Protein AF-A0A1M6EKF1-F1 (afdb_monomer_lite)

pLDDT: mean 70.49, std 17.94, range [20.7, 93.31]

Secondary structure (DSSP, 8-state):
-------------------TTS---EEEEEEEEE-SS-EEEEEEEEETT--HHHHHHHHHHHHHHHHHHTT----EEEE-GGG-SHHHHHHHH--SSSPPPEEEEPPPTT-HHHHHHHHHHHH-GGGPEEEEESS--TTPPEEEEEEEEEEETTEEEEEEEEEEHHHHHHHHHHHHHHHHHHHHHHHHHHHHHHTSPBSSHHHHHHHHHHHHHH---SS--------EEEEEPPPSSSSPPPTTPPPPEEEEE-

Structure (mmCIF, N/CA/C/O backbone):
data_AF-A0A1M6EKF1-F1
#
_entry.id   AF-A0A1M6EKF1-F1
#
loop_
_atom_site.group_PDB
_atom_site.id
_atom_site.type_symbol
_atom_site.label_atom_id
_atom_site.label_alt_id
_atom_site.label_comp_id
_atom_site.label_asym_id
_atom_site.label_entity_id
_atom_site.label_seq_id
_atom_site.pdbx_PDB_ins_code
_atom_site.Cartn_x
_atom_site.Cartn_y
_atom_site.Cartn_z
_atom_site.occupancy
_atom_site.B_iso_or_equiv
_atom_site.auth_seq_id
_atom_site.auth_comp_id
_atom_site.auth_asym_id
_atom_site.auth_atom_id
_atom_site.pdbx_PDB_model_num
ATOM 1 N N . MET A 1 1 ? -34.159 -20.670 30.585 1.00 29.58 1 MET A N 1
ATOM 2 C CA . MET A 1 1 ? -33.756 -19.479 31.358 1.00 29.58 1 MET A CA 1
ATOM 3 C C . MET A 1 1 ? -33.222 -18.471 30.347 1.00 29.58 1 MET A C 1
ATOM 5 O O . MET A 1 1 ? -32.051 -18.513 30.009 1.00 29.58 1 MET A O 1
ATOM 9 N N . PHE A 1 2 ? -34.117 -17.692 29.733 1.00 20.70 2 PHE A N 1
ATOM 10 C CA . PHE A 1 2 ? -33.756 -16.671 28.746 1.00 20.70 2 PHE A CA 1
ATOM 11 C C . PHE A 1 2 ? -33.489 -15.380 29.519 1.00 20.70 2 PHE A C 1
ATOM 13 O O . PHE A 1 2 ? -34.434 -14.802 30.053 1.00 20.70 2 PHE A O 1
ATOM 20 N N . SER A 1 3 ? -32.229 -14.960 29.654 1.00 21.14 3 SER A N 1
ATOM 21 C CA . SER A 1 3 ? -31.958 -13.605 30.129 1.00 21.14 3 SER A CA 1
ATOM 22 C C . SER A 1 3 ? -32.164 -12.658 28.949 1.00 21.14 3 SER A C 1
ATOM 24 O O . SER A 1 3 ? -31.424 -12.663 27.969 1.00 21.14 3 SER A O 1
ATOM 26 N N . ALA A 1 4 ? -33.242 -11.882 29.007 1.00 22.23 4 ALA A N 1
ATOM 27 C CA . ALA A 1 4 ? -33.402 -10.730 28.141 1.00 22.23 4 ALA A CA 1
ATOM 28 C C . ALA A 1 4 ? -32.414 -9.665 28.633 1.00 22.23 4 ALA A C 1
ATOM 30 O O . ALA A 1 4 ? -32.647 -9.019 29.654 1.00 22.23 4 ALA A O 1
ATOM 31 N N . ILE A 1 5 ? -31.278 -9.525 27.948 1.00 23.56 5 ILE A N 1
ATOM 32 C CA . ILE A 1 5 ? -30.414 -8.356 28.110 1.00 23.56 5 ILE A CA 1
ATOM 33 C C . ILE A 1 5 ? -31.107 -7.226 27.355 1.00 23.56 5 ILE A C 1
ATOM 35 O O . ILE A 1 5 ? -30.946 -7.062 26.149 1.00 23.56 5 ILE A O 1
ATOM 39 N N . THR A 1 6 ? -31.945 -6.476 28.063 1.00 24.73 6 THR A N 1
ATOM 40 C CA . THR A 1 6 ? -32.485 -5.213 27.566 1.00 24.73 6 THR A CA 1
ATOM 41 C C . THR A 1 6 ? -31.328 -4.220 27.502 1.00 24.73 6 THR A C 1
ATOM 43 O O . THR A 1 6 ? -30.960 -3.629 28.515 1.00 24.73 6 THR A O 1
ATOM 46 N N . ILE A 1 7 ? -30.717 -4.054 26.327 1.00 33.03 7 ILE A N 1
ATOM 47 C CA . ILE A 1 7 ? -29.791 -2.945 26.079 1.00 33.03 7 ILE A CA 1
ATOM 48 C C . ILE A 1 7 ? -30.659 -1.678 26.085 1.00 33.03 7 ILE A C 1
ATOM 50 O O . ILE A 1 7 ? -31.578 -1.586 25.268 1.00 33.03 7 ILE A O 1
ATOM 54 N N . PRO A 1 8 ? -30.462 -0.721 27.011 1.00 33.50 8 PRO A N 1
ATOM 55 C CA . PRO A 1 8 ? -31.286 0.477 27.056 1.00 33.50 8 PRO A CA 1
ATOM 56 C C . PRO A 1 8 ? -31.034 1.296 25.788 1.00 33.50 8 PRO A C 1
ATOM 58 O O . PRO A 1 8 ? -30.019 1.976 25.650 1.00 33.50 8 PRO A O 1
ATOM 61 N N . CYS A 1 9 ? -31.964 1.202 24.842 1.00 36.19 9 CYS A N 1
ATOM 62 C CA . CYS A 1 9 ? -31.979 2.031 23.654 1.00 36.19 9 CYS A CA 1
ATOM 63 C C . CYS A 1 9 ? -32.379 3.460 24.057 1.00 36.19 9 CYS A C 1
ATOM 65 O O . CYS A 1 9 ? -33.388 3.660 24.728 1.00 36.19 9 CYS A O 1
ATOM 67 N N . ALA A 1 10 ? -31.564 4.428 23.628 1.00 34.38 10 ALA A N 1
ATOM 68 C CA . ALA A 1 10 ? -31.743 5.879 23.721 1.00 34.38 10 ALA A CA 1
ATOM 69 C C . ALA A 1 10 ? -31.898 6.485 25.135 1.00 34.38 10 ALA A C 1
ATOM 71 O O . ALA A 1 10 ? -32.987 6.570 25.700 1.00 34.38 10 ALA A O 1
ATOM 72 N N . ARG A 1 11 ? -30.809 7.069 25.658 1.00 33.94 11 ARG A N 1
ATOM 73 C CA . ARG A 1 11 ? -30.879 8.082 26.723 1.00 33.94 11 ARG A CA 1
ATOM 74 C C . ARG A 1 11 ? -30.548 9.450 26.132 1.00 33.94 11 ARG A C 1
ATOM 76 O O . ARG A 1 11 ? -29.382 9.810 26.026 1.00 33.94 11 ARG A O 1
ATOM 83 N N . ILE A 1 12 ? -31.577 10.207 25.755 1.00 30.08 12 ILE A N 1
ATOM 84 C CA . ILE A 1 12 ? -31.440 11.628 25.415 1.00 30.08 12 ILE A CA 1
ATOM 85 C C . ILE A 1 12 ? -31.173 12.366 26.731 1.00 30.08 12 ILE A C 1
ATOM 87 O O . ILE A 1 12 ? -32.052 12.452 27.588 1.00 30.08 12 ILE A O 1
ATOM 91 N N . LYS A 1 13 ? -29.947 12.852 26.939 1.00 32.50 13 LYS A N 1
ATOM 92 C CA . LYS A 1 13 ? -29.661 13.769 28.049 1.00 32.50 13 LYS A CA 1
ATOM 93 C C . LYS A 1 13 ? -30.165 15.156 27.656 1.00 32.50 13 LYS A C 1
ATOM 95 O O . LYS A 1 13 ? -29.678 15.732 26.689 1.00 32.50 13 LYS A O 1
ATOM 100 N N . SER A 1 14 ? -31.136 15.690 28.395 1.00 32.06 14 SER A N 1
ATOM 101 C CA . SER A 1 14 ? -31.491 17.106 28.296 1.00 32.06 14 SER A CA 1
ATOM 102 C C . SER A 1 14 ? -30.425 17.943 29.003 1.00 32.06 14 SER A C 1
ATOM 104 O O . SER A 1 14 ? -30.113 17.674 30.164 1.00 32.06 14 SER A O 1
ATOM 106 N N . CYS A 1 15 ? -29.897 18.970 28.339 1.00 35.78 15 CYS A N 1
ATOM 107 C CA . CYS A 1 15 ? -29.137 20.026 29.004 1.00 35.78 15 CYS A CA 1
ATOM 108 C C . CYS A 1 15 ? -30.086 20.823 29.914 1.00 35.78 15 CYS A C 1
ATOM 110 O O . CYS A 1 15 ? -30.841 21.668 29.440 1.00 35.78 15 CYS A O 1
ATOM 112 N N . HIS A 1 16 ? -30.081 20.539 31.215 1.00 34.31 16 HIS A N 1
ATOM 113 C CA . HIS A 1 16 ? -30.350 21.578 32.207 1.00 34.31 16 HIS A CA 1
ATOM 114 C C . HIS A 1 16 ? -29.042 22.353 32.395 1.00 34.31 16 HIS A C 1
ATOM 116 O O . HIS A 1 16 ? -27.988 21.728 32.386 1.00 34.31 16 HIS A O 1
ATOM 122 N N . ASP A 1 17 ? -29.130 23.679 32.497 1.00 38.12 17 ASP A N 1
ATOM 123 C CA . ASP A 1 17 ? -28.027 24.649 32.666 1.00 38.12 17 ASP A CA 1
ATOM 124 C C . ASP A 1 17 ? -27.519 25.339 31.385 1.00 38.12 17 ASP A C 1
ATOM 126 O O . ASP A 1 17 ? -26.317 25.467 31.162 1.00 38.12 17 ASP A O 1
ATOM 130 N N . LEU A 1 18 ? -28.426 25.850 30.542 1.00 41.25 18 LEU A N 1
ATOM 131 C CA . LEU A 1 18 ? -28.063 26.856 29.535 1.00 41.25 18 LEU A CA 1
ATOM 132 C C . LEU A 1 18 ? -28.741 28.192 29.867 1.00 41.25 18 LEU A C 1
ATOM 134 O O . LEU A 1 18 ? -29.967 28.295 29.876 1.00 41.25 18 LEU A O 1
ATOM 138 N N . ASP A 1 19 ? -27.905 29.187 30.175 1.00 41.25 19 ASP A N 1
ATOM 139 C CA . ASP A 1 19 ? -28.263 30.565 30.517 1.00 41.25 19 ASP A CA 1
ATOM 140 C C . ASP A 1 19 ? -29.204 31.184 29.458 1.00 41.25 19 ASP A C 1
ATOM 142 O O . ASP A 1 19 ? -28.886 31.150 28.263 1.00 41.25 19 ASP A O 1
ATOM 146 N N . PRO A 1 20 ? -30.332 31.810 29.845 1.00 42.94 20 PRO A N 1
ATOM 147 C CA . PRO A 1 20 ? -31.351 32.298 28.907 1.00 42.94 20 PRO A CA 1
ATOM 148 C C . PRO A 1 20 ? -30.927 33.524 28.067 1.00 42.94 20 PRO A C 1
ATOM 150 O O . PRO A 1 20 ? -31.726 34.034 27.284 1.00 42.94 20 PRO A O 1
ATOM 153 N N . GLY A 1 21 ? -29.691 34.019 28.220 1.00 40.78 21 GLY A N 1
ATOM 154 C CA . GLY A 1 21 ? -29.220 35.283 27.635 1.00 40.78 21 GLY A CA 1
ATOM 155 C C . GLY A 1 21 ? -28.344 35.189 26.379 1.00 40.78 21 GLY A C 1
ATOM 156 O O . GLY A 1 21 ? -28.068 36.222 25.771 1.00 40.78 21 GLY A O 1
ATOM 157 N N . PHE A 1 22 ? -27.896 34.003 25.958 1.00 36.91 22 PHE A N 1
ATOM 158 C CA . PHE A 1 22 ? -27.018 33.851 24.787 1.00 36.91 22 PHE A CA 1
ATOM 159 C C . PHE A 1 22 ? -27.772 33.226 23.609 1.00 36.91 22 PHE A C 1
ATOM 161 O O . PHE A 1 22 ? -28.468 32.230 23.777 1.00 36.91 22 PHE A O 1
ATOM 168 N N . LYS A 1 23 ? -27.620 33.791 22.399 1.00 37.66 23 LYS A N 1
ATOM 169 C CA . LYS A 1 23 ? -28.111 33.192 21.143 1.00 37.66 23 LYS A CA 1
ATOM 170 C C . LYS A 1 23 ? -27.568 31.761 21.022 1.00 37.66 23 LYS A C 1
ATOM 172 O O . LYS A 1 23 ? -26.420 31.558 20.636 1.00 37.66 23 LYS A O 1
ATOM 177 N N . LEU A 1 24 ? -28.390 30.786 21.397 1.00 39.16 24 LEU A N 1
ATOM 178 C CA . LEU A 1 24 ? -28.035 29.376 21.460 1.00 39.16 24 LEU A CA 1
ATOM 179 C C . LEU A 1 24 ? -28.112 28.790 20.044 1.00 39.16 24 LEU A C 1
ATOM 181 O O . LEU A 1 24 ? -29.192 28.478 19.548 1.00 39.16 24 LEU A O 1
ATOM 185 N N . ASN A 1 25 ? -26.967 28.641 19.377 1.00 42.22 25 ASN A N 1
ATOM 186 C CA . ASN A 1 25 ? -26.877 27.732 18.237 1.00 42.22 25 ASN A CA 1
ATOM 187 C C . ASN A 1 25 ? -26.907 26.310 18.804 1.00 42.22 25 ASN A C 1
ATOM 189 O O . ASN A 1 25 ? -25.911 25.843 19.350 1.00 42.22 25 ASN A O 1
ATOM 193 N N . ILE A 1 26 ? -28.063 25.655 18.745 1.00 41.62 26 ILE A N 1
ATOM 194 C CA . ILE A 1 26 ? -28.248 24.279 19.217 1.00 41.62 26 ILE A CA 1
ATOM 195 C C . ILE A 1 26 ? -27.990 23.335 18.041 1.00 41.62 26 ILE A C 1
ATOM 197 O O . ILE A 1 26 ? -28.639 23.460 17.003 1.00 41.62 26 ILE A O 1
ATOM 201 N N . LEU A 1 27 ? -27.066 22.386 18.203 1.00 41.59 27 LEU A N 1
ATOM 202 C CA . LEU A 1 27 ? -26.778 21.337 17.223 1.00 41.59 27 LEU A CA 1
ATOM 203 C C . LEU A 1 27 ? -27.249 19.989 17.782 1.00 41.59 27 LEU A C 1
ATOM 205 O O . LEU A 1 27 ? -26.771 19.551 18.822 1.00 41.59 27 LEU A O 1
ATOM 209 N N . MET A 1 28 ? -28.182 19.317 17.105 1.00 44.78 28 MET A N 1
ATOM 210 C CA . MET A 1 28 ? -28.523 17.922 17.409 1.00 44.78 28 MET A CA 1
ATOM 211 C C . MET A 1 28 ? -27.671 16.998 16.547 1.00 44.78 28 MET A C 1
ATOM 213 O O . MET A 1 28 ? -27.796 17.013 15.323 1.00 44.78 28 MET A O 1
ATOM 217 N N . MET A 1 29 ? -26.833 16.180 17.183 1.00 46.62 29 MET A N 1
ATOM 218 C CA . MET A 1 29 ? -26.047 15.159 16.493 1.00 46.62 29 MET A CA 1
ATOM 219 C C . MET A 1 29 ? -26.613 13.774 16.780 1.00 46.62 29 MET A C 1
ATOM 221 O O . MET A 1 29 ? -26.809 13.402 17.936 1.00 46.62 29 MET A O 1
ATOM 225 N N . PHE A 1 30 ? -26.848 13.008 15.714 1.00 45.47 30 PHE A N 1
ATOM 226 C CA . PHE A 1 30 ? -27.231 11.602 15.782 1.00 45.47 30 PHE A CA 1
ATOM 227 C C . PHE A 1 30 ? -26.073 10.738 15.289 1.00 45.47 30 PHE A C 1
ATOM 229 O O . PHE A 1 30 ? -25.581 10.905 14.175 1.00 45.47 30 PHE A O 1
ATOM 236 N N . GLY A 1 31 ? -25.652 9.799 16.124 1.00 50.09 31 GLY A N 1
ATOM 237 C CA . GLY A 1 31 ? -24.677 8.771 15.813 1.00 50.09 31 GLY A CA 1
ATOM 238 C C . GLY A 1 31 ? -25.394 7.456 15.560 1.00 50.09 31 GLY A C 1
ATOM 239 O O . GLY A 1 31 ? -26.143 6.962 16.405 1.00 50.09 31 GLY A O 1
ATOM 240 N N . LEU A 1 32 ? -25.155 6.903 14.377 1.00 50.41 32 LEU A N 1
ATOM 241 C CA . LEU A 1 32 ? -25.644 5.597 13.959 1.00 50.41 32 LEU A CA 1
ATOM 242 C C . LEU A 1 32 ? -24.472 4.619 14.009 1.00 50.41 32 LEU A C 1
ATOM 244 O O . LEU A 1 32 ? -23.483 4.796 13.300 1.00 50.41 32 LEU A O 1
ATOM 248 N N . ALA A 1 33 ? -24.581 3.590 14.840 1.00 54.09 33 ALA A N 1
ATOM 249 C CA . ALA A 1 33 ? -23.650 2.471 14.874 1.00 54.09 33 ALA A CA 1
ATOM 250 C C . ALA A 1 33 ? -24.390 1.213 14.413 1.00 54.09 33 ALA A C 1
ATOM 252 O O . ALA A 1 33 ? -25.383 0.818 15.012 1.00 54.09 33 ALA A O 1
ATOM 253 N N . ASN A 1 34 ? -23.933 0.584 13.332 1.00 51.25 34 ASN A N 1
ATOM 254 C CA . ASN A 1 34 ? -24.552 -0.637 12.828 1.00 51.25 34 ASN A CA 1
ATOM 255 C C . ASN A 1 34 ? -23.812 -1.863 13.372 1.00 51.25 34 ASN A C 1
ATOM 257 O O . ASN A 1 34 ? -22.587 -1.941 13.281 1.00 51.25 34 ASN A O 1
ATOM 261 N N . THR A 1 35 ? -24.552 -2.822 13.913 1.00 57.03 35 THR A N 1
ATOM 262 C CA . THR A 1 35 ? -24.042 -4.156 14.244 1.00 57.03 35 THR A CA 1
ATOM 263 C C . THR A 1 35 ? -24.578 -5.159 13.222 1.00 57.03 35 THR A C 1
ATOM 265 O O . THR A 1 35 ? -25.518 -4.867 12.490 1.00 57.03 35 THR A O 1
ATOM 268 N N . ASN A 1 36 ? -24.029 -6.376 13.174 1.00 49.72 36 ASN A N 1
ATOM 269 C CA . ASN A 1 36 ? -24.486 -7.413 12.233 1.00 49.72 36 ASN A CA 1
ATOM 270 C C . ASN A 1 36 ? -25.975 -7.803 12.387 1.00 49.72 36 ASN A C 1
ATOM 272 O O . ASN A 1 36 ? -26.481 -8.566 11.567 1.00 49.72 36 ASN A O 1
ATOM 276 N N . LYS A 1 37 ? -26.662 -7.341 13.442 1.00 46.84 37 LYS A N 1
ATOM 277 C CA . LYS A 1 37 ? -28.058 -7.691 13.744 1.00 46.84 37 LYS A CA 1
ATOM 278 C C . LYS A 1 37 ? -28.964 -6.482 13.993 1.00 46.84 37 LYS A C 1
ATOM 280 O O . LYS A 1 37 ? -30.159 -6.590 13.744 1.00 46.84 37 LYS A O 1
ATOM 285 N N . GLU A 1 38 ? -28.430 -5.355 14.466 1.00 51.59 38 GLU A N 1
ATOM 286 C CA . GLU A 1 38 ? -29.222 -4.204 14.928 1.00 51.59 38 GLU A CA 1
ATOM 287 C C . GLU A 1 38 ? -28.498 -2.868 14.702 1.00 51.59 38 GLU A C 1
ATOM 289 O O . GLU A 1 38 ? -27.266 -2.807 14.685 1.00 51.59 38 GLU A O 1
ATOM 294 N N . VAL A 1 39 ? -29.267 -1.780 14.598 1.00 55.22 39 VAL A N 1
ATOM 295 C CA . VAL A 1 39 ? -28.751 -0.407 14.501 1.00 55.22 39 VAL A CA 1
ATOM 296 C C . VAL A 1 39 ? -28.855 0.269 15.867 1.00 55.22 39 VAL A C 1
ATOM 298 O O . VAL A 1 39 ? -29.947 0.478 16.387 1.00 55.22 39 VAL A O 1
ATOM 301 N N . LEU A 1 40 ? -27.715 0.652 16.431 1.00 56.50 40 LEU A N 1
ATOM 302 C CA . LEU A 1 40 ? -27.616 1.502 17.609 1.00 56.50 40 LEU A CA 1
ATOM 303 C C . LEU A 1 40 ? -27.757 2.966 17.186 1.00 56.50 40 LEU A C 1
ATOM 305 O O . LEU A 1 40 ? -26.971 3.472 16.383 1.00 56.50 40 LEU A O 1
ATOM 309 N N . VAL A 1 41 ? -28.747 3.650 17.754 1.00 54.03 41 VAL A N 1
ATOM 310 C CA . VAL A 1 41 ? -28.971 5.085 17.553 1.00 54.03 41 VAL A CA 1
ATOM 311 C C . VAL A 1 41 ? -28.715 5.801 18.874 1.00 54.03 41 VAL A C 1
ATOM 313 O O . VAL A 1 41 ? -29.402 5.553 19.867 1.00 54.03 41 VAL A O 1
ATOM 316 N N . GLY A 1 42 ? -27.731 6.694 18.894 1.00 54.00 42 GLY A N 1
ATOM 317 C CA . GLY A 1 42 ? -27.476 7.595 20.016 1.00 54.00 42 GLY A CA 1
ATOM 318 C C . GLY A 1 42 ? -27.526 9.041 19.545 1.00 54.00 42 GLY A C 1
ATOM 319 O O . GLY A 1 42 ? -27.020 9.348 18.472 1.00 54.00 42 GLY A O 1
ATOM 320 N N . GLY A 1 43 ? -28.157 9.926 20.313 1.00 49.59 43 GLY A N 1
ATOM 321 C CA . GLY A 1 43 ? -28.275 11.339 19.963 1.00 49.59 43 GLY A CA 1
ATOM 322 C C . GLY A 1 43 ? -27.975 12.235 21.153 1.00 49.59 43 GLY A C 1
ATOM 323 O O . GLY A 1 43 ? -28.442 11.963 22.261 1.00 49.59 43 GLY A O 1
ATOM 324 N N . GLU A 1 44 ? -27.206 13.295 20.921 1.00 56.91 44 GLU A N 1
ATOM 325 C CA . GLU A 1 44 ? -26.886 14.307 21.928 1.00 56.91 44 GLU A CA 1
ATOM 326 C C . GLU A 1 44 ? -27.196 15.714 21.401 1.00 56.91 44 GLU A C 1
ATOM 328 O O . GLU A 1 44 ? -27.044 16.011 20.213 1.00 56.91 44 GLU A O 1
ATOM 333 N N . ILE A 1 45 ? -27.659 16.578 22.309 1.00 53.00 45 ILE A N 1
ATOM 334 C CA . ILE A 1 45 ? -27.847 18.008 22.058 1.00 53.00 45 ILE A CA 1
ATOM 335 C C . ILE A 1 45 ? -26.538 18.700 22.434 1.00 53.00 45 ILE A C 1
ATOM 337 O O . ILE A 1 45 ? -26.106 18.629 23.583 1.00 53.00 45 ILE A O 1
ATOM 341 N N . LEU A 1 46 ? -25.905 19.351 21.464 1.00 58.00 46 LEU A N 1
ATOM 342 C CA . LEU A 1 46 ? -24.602 19.987 21.600 1.00 58.00 46 LEU A CA 1
ATOM 343 C C . LEU A 1 46 ? -24.687 21.490 21.352 1.00 58.00 46 LEU A C 1
ATOM 345 O O . LEU A 1 46 ? -25.624 22.016 20.744 1.00 58.00 46 LEU A O 1
ATOM 349 N N . ASN A 1 47 ? -23.643 22.178 21.801 1.00 61.31 47 ASN A N 1
ATOM 350 C CA . ASN A 1 47 ? -23.380 23.554 21.421 1.00 61.31 47 ASN A CA 1
ATOM 351 C C . ASN A 1 47 ? -22.965 23.595 19.937 1.00 61.31 47 ASN A C 1
ATOM 353 O O . ASN A 1 47 ? -22.154 22.785 19.499 1.00 61.31 47 ASN A O 1
ATOM 357 N N . GLY A 1 48 ? -23.482 24.550 19.165 1.00 53.66 48 GLY A N 1
ATOM 358 C CA . GLY A 1 48 ? -23.197 24.709 17.735 1.00 53.66 48 GLY A CA 1
ATOM 359 C C . GLY A 1 48 ? -21.733 24.989 17.382 1.00 53.66 48 GLY A C 1
ATOM 360 O O . GLY A 1 48 ? -21.381 24.946 16.209 1.00 53.66 48 GLY A O 1
ATOM 361 N N . ASN A 1 49 ? -20.873 25.237 18.374 1.00 60.69 49 ASN A N 1
ATOM 362 C CA . ASN A 1 49 ? -19.422 25.330 18.191 1.00 60.69 49 ASN A CA 1
ATOM 363 C C . ASN A 1 49 ? -18.690 23.981 18.331 1.00 60.69 49 ASN A C 1
ATOM 365 O O . ASN A 1 49 ? -17.475 23.918 18.136 1.00 60.69 49 ASN A O 1
ATOM 369 N N . THR A 1 50 ? -19.382 22.902 18.706 1.00 55.47 50 THR A N 1
ATOM 370 C CA . THR A 1 50 ? -18.772 21.577 18.840 1.00 55.47 50 THR A CA 1
ATOM 371 C C . THR A 1 50 ? -18.544 20.977 17.458 1.00 55.47 50 THR A C 1
ATOM 373 O O . THR A 1 50 ? -19.484 20.759 16.703 1.00 55.47 50 THR A O 1
ATOM 376 N N . SER A 1 51 ? -17.281 20.699 17.123 1.00 60.00 51 SER A N 1
ATOM 377 C CA . SER A 1 51 ? -16.955 20.064 15.846 1.00 60.00 51 SER A CA 1
ATOM 378 C C . SER A 1 51 ? -17.391 18.596 15.824 1.00 60.00 51 SER A C 1
ATOM 380 O O . SER A 1 51 ? -17.202 17.873 16.811 1.00 60.00 51 SER A O 1
ATOM 382 N N . ASP A 1 52 ? -17.867 18.130 14.667 1.00 59.84 52 ASP A N 1
ATOM 383 C CA . ASP A 1 52 ? -18.272 16.734 14.442 1.00 59.84 52 ASP A CA 1
ATOM 384 C C . ASP A 1 52 ? -17.187 15.725 14.857 1.00 59.84 52 ASP A C 1
ATOM 386 O O . ASP A 1 52 ? -17.474 14.649 15.383 1.00 59.84 52 ASP A O 1
ATOM 390 N N . LYS A 1 53 ? -15.911 16.084 14.654 1.00 63.81 53 LYS A N 1
ATOM 391 C CA . LYS A 1 53 ? -14.751 15.235 14.965 1.00 63.81 53 LYS A CA 1
ATOM 392 C C . LYS A 1 53 ? -14.558 15.043 16.466 1.00 63.81 53 LYS A C 1
ATOM 394 O O . LYS A 1 53 ? -14.210 13.947 16.903 1.00 63.81 53 LYS A O 1
ATOM 399 N N . THR A 1 54 ? -14.760 16.103 17.246 1.00 64.50 54 THR A N 1
ATOM 400 C CA . THR A 1 54 ? -14.634 16.060 18.709 1.00 64.50 54 THR A CA 1
ATOM 401 C C . THR A 1 54 ? -15.763 15.233 19.311 1.00 64.50 54 THR A C 1
ATOM 403 O O . THR A 1 54 ? -15.518 14.408 20.192 1.00 64.50 54 THR A O 1
ATOM 406 N N . TRP A 1 55 ? -16.982 15.408 18.796 1.00 67.06 55 TRP A N 1
ATOM 407 C CA . TRP A 1 55 ? -18.139 14.663 19.272 1.00 67.06 55 TRP A CA 1
ATOM 408 C C . TRP A 1 55 ? -18.035 13.166 18.975 1.00 67.06 55 TRP A C 1
ATOM 410 O O . TRP A 1 55 ? -18.263 12.355 19.869 1.00 67.06 55 TRP A O 1
ATOM 420 N N . ASN A 1 56 ? -17.610 12.791 17.764 1.00 68.62 56 ASN A N 1
ATOM 421 C CA . ASN A 1 56 ? -17.487 11.385 17.373 1.00 68.62 56 ASN A CA 1
ATOM 422 C C . ASN A 1 56 ? -16.569 10.603 18.334 1.00 68.62 56 ASN A C 1
ATOM 424 O O . ASN A 1 56 ? -16.939 9.539 18.822 1.00 68.62 56 ASN A O 1
ATOM 428 N N . ASN A 1 57 ? -15.428 11.181 18.722 1.00 67.50 57 ASN A N 1
ATOM 429 C CA . ASN A 1 57 ? -14.522 10.548 19.684 1.00 67.50 57 ASN A CA 1
ATOM 430 C C . ASN A 1 57 ? -15.182 10.312 21.058 1.00 67.50 57 ASN A C 1
ATOM 432 O O . ASN A 1 57 ? -15.100 9.208 21.600 1.00 67.50 57 ASN A O 1
ATOM 436 N N . ALA A 1 58 ? -15.849 11.329 21.615 1.00 69.06 58 ALA A N 1
ATOM 437 C CA . ALA A 1 58 ? -16.517 11.225 22.915 1.00 69.06 58 ALA A CA 1
ATOM 438 C C . ALA A 1 58 ? -17.695 10.235 22.879 1.00 69.06 58 ALA A C 1
ATOM 440 O O . ALA A 1 58 ? -17.880 9.433 23.798 1.00 69.06 58 ALA A O 1
ATOM 441 N N . PHE A 1 59 ? -18.454 10.248 21.785 1.00 72.19 59 PHE A N 1
ATOM 442 C CA . PHE A 1 59 ? -19.569 9.345 21.543 1.00 72.19 59 PHE A CA 1
ATOM 443 C C . PHE A 1 59 ? -19.125 7.878 21.492 1.00 72.19 59 PHE A C 1
ATOM 445 O O . PHE A 1 59 ? -19.727 7.031 22.153 1.00 72.19 59 PHE A O 1
ATOM 452 N N . ILE A 1 60 ? -18.033 7.574 20.780 1.00 70.81 60 ILE A N 1
ATOM 453 C CA . ILE A 1 60 ? -17.494 6.210 20.689 1.00 70.81 60 ILE A CA 1
ATOM 454 C C . ILE A 1 60 ? -16.999 5.709 22.046 1.00 70.81 60 ILE A C 1
ATOM 456 O O . ILE A 1 60 ? -17.280 4.564 22.405 1.00 70.81 60 ILE A O 1
ATOM 460 N N . GLN A 1 61 ? -16.329 6.553 22.836 1.00 72.75 61 GLN A N 1
ATOM 461 C CA . GLN A 1 61 ? -15.928 6.169 24.191 1.00 72.75 61 GLN A CA 1
ATOM 462 C C . GLN A 1 61 ? -17.129 5.884 25.096 1.00 72.75 61 GLN A C 1
ATOM 464 O O . GLN A 1 61 ? -17.126 4.887 25.823 1.00 72.75 61 GLN A O 1
ATOM 469 N N . ASN A 1 62 ? -18.173 6.713 25.020 1.00 72.12 62 ASN A N 1
ATOM 470 C CA . ASN A 1 62 ? -19.400 6.505 25.785 1.00 72.12 62 ASN A CA 1
ATOM 471 C C . ASN A 1 62 ? -20.109 5.211 25.378 1.00 72.12 62 ASN A C 1
ATOM 473 O O . ASN A 1 62 ? -20.417 4.400 26.250 1.00 72.12 62 ASN A O 1
ATOM 477 N N . ILE A 1 63 ? -20.305 4.974 24.076 1.00 73.44 63 ILE A N 1
ATOM 478 C CA . ILE A 1 63 ? -20.898 3.728 23.574 1.00 73.44 63 ILE A CA 1
ATOM 479 C C . ILE A 1 63 ? -20.083 2.524 24.030 1.00 73.44 63 ILE A C 1
ATOM 481 O O . ILE A 1 63 ? -20.655 1.564 24.540 1.00 73.44 63 ILE A O 1
ATOM 485 N N . ARG A 1 64 ? -18.753 2.572 23.895 1.00 70.44 64 ARG A N 1
ATOM 486 C CA . ARG A 1 64 ? -17.887 1.460 24.294 1.00 70.44 64 ARG A CA 1
ATOM 487 C C . ARG A 1 64 ? -18.015 1.174 25.784 1.00 70.44 64 ARG A C 1
ATOM 489 O O . ARG A 1 64 ? -18.217 0.028 26.162 1.00 70.44 64 ARG A O 1
ATOM 496 N N . LYS A 1 65 ? -17.977 2.209 26.627 1.00 72.31 65 LYS A N 1
ATOM 497 C CA . LYS A 1 65 ? -18.181 2.065 28.073 1.00 72.31 65 LYS A CA 1
ATOM 498 C C . LYS A 1 65 ? -19.539 1.438 28.389 1.00 72.31 65 LYS A C 1
ATOM 500 O O . LYS A 1 65 ? -19.599 0.515 29.194 1.00 72.31 65 LYS A O 1
ATOM 505 N N . THR A 1 66 ? -20.612 1.907 27.753 1.00 71.31 66 THR A N 1
ATOM 506 C CA . THR A 1 66 ? -21.966 1.375 27.961 1.00 71.31 66 THR A CA 1
ATOM 507 C C . THR A 1 66 ? -22.093 -0.076 27.506 1.00 71.31 66 THR A C 1
ATOM 509 O O . THR A 1 66 ? -22.687 -0.883 28.215 1.00 71.31 66 THR A O 1
ATOM 512 N N . LEU A 1 67 ? -21.514 -0.434 26.361 1.00 71.25 67 LEU A N 1
ATOM 513 C CA . LEU A 1 67 ? -21.573 -1.800 25.849 1.00 71.25 67 LEU A CA 1
ATOM 514 C C . LEU A 1 67 ? -20.694 -2.761 26.668 1.00 71.25 67 LEU A C 1
ATOM 516 O O . LEU A 1 67 ? -21.156 -3.852 26.992 1.00 71.25 67 LEU A O 1
ATOM 520 N N . CYS A 1 68 ? -19.505 -2.339 27.114 1.00 71.25 68 CYS A N 1
ATOM 521 C CA . CYS A 1 68 ? -18.683 -3.122 28.045 1.00 71.25 68 CYS A CA 1
ATOM 522 C C . CYS A 1 68 ? -19.405 -3.347 29.382 1.00 71.25 68 CYS A C 1
ATOM 524 O O . CYS A 1 68 ? -19.398 -4.455 29.906 1.00 71.25 68 CYS A O 1
ATOM 526 N N . GLN A 1 69 ? -20.098 -2.331 29.915 1.00 74.81 69 GLN A N 1
ATOM 527 C CA . GLN A 1 69 ? -20.944 -2.487 31.108 1.00 74.81 69 GLN A CA 1
ATOM 528 C C . GLN A 1 69 ? -22.097 -3.481 30.897 1.00 74.81 69 GLN A C 1
ATOM 530 O O . GLN A 1 69 ? -22.553 -4.095 31.858 1.00 74.81 69 GLN A O 1
ATOM 535 N N . ALA A 1 70 ? -22.554 -3.656 29.655 1.00 70.31 70 ALA A N 1
ATOM 536 C CA . ALA A 1 70 ? -23.548 -4.654 29.272 1.00 70.31 70 ALA A CA 1
ATOM 537 C C . ALA A 1 70 ? -22.941 -6.043 28.964 1.00 70.31 70 ALA A C 1
ATOM 539 O O . ALA A 1 70 ? -23.670 -6.939 28.543 1.00 70.31 70 ALA A O 1
ATOM 540 N N . GLY A 1 71 ? -21.629 -6.233 29.165 1.00 69.12 71 GLY A N 1
ATOM 541 C CA . GLY A 1 71 ? -20.916 -7.490 28.903 1.00 69.12 71 GLY A CA 1
ATOM 542 C C . GLY A 1 71 ? -20.553 -7.723 27.432 1.00 69.12 71 GLY A C 1
ATOM 543 O O . GLY A 1 71 ? -20.213 -8.843 27.058 1.00 69.12 71 GLY A O 1
ATOM 544 N N . ILE A 1 72 ? -20.641 -6.694 26.584 1.00 69.00 72 ILE A N 1
ATOM 545 C CA . ILE A 1 72 ? -20.283 -6.761 25.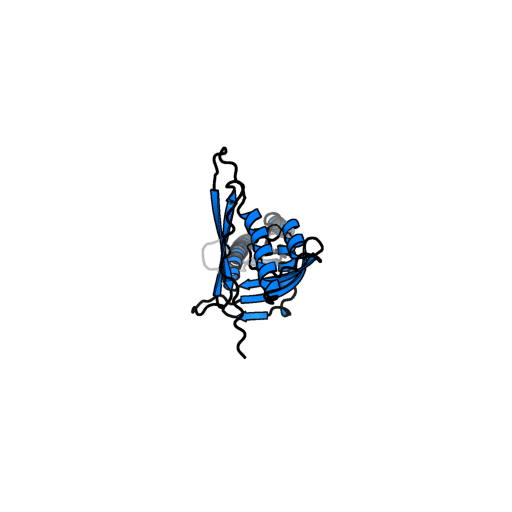164 1.00 69.00 72 ILE A CA 1
ATOM 546 C C . ILE A 1 72 ? -18.907 -6.115 24.990 1.00 69.00 72 ILE A C 1
ATOM 548 O O . ILE A 1 72 ? -18.781 -4.892 24.927 1.00 69.00 72 ILE A O 1
ATOM 552 N N . GLU A 1 73 ? -17.868 -6.942 24.926 1.00 66.38 73 GLU A N 1
ATOM 553 C CA . GLU A 1 73 ? -16.471 -6.484 24.853 1.00 66.38 73 GLU A CA 1
ATOM 554 C C . GLU A 1 73 ? -15.909 -6.498 23.416 1.00 66.38 73 GLU A C 1
ATOM 556 O O . GLU A 1 73 ? -15.070 -5.663 23.058 1.00 66.38 73 GLU A O 1
ATOM 561 N N . ASP A 1 74 ? -16.445 -7.367 22.551 1.00 67.44 74 ASP A N 1
ATOM 562 C CA . ASP A 1 74 ? -15.974 -7.597 21.178 1.00 67.44 74 ASP A CA 1
ATOM 563 C C . ASP A 1 74 ? -16.552 -6.597 20.163 1.00 67.44 74 ASP A C 1
ATOM 565 O O . ASP A 1 74 ? -17.263 -6.949 19.218 1.00 67.44 74 ASP A O 1
ATOM 569 N N . ILE A 1 75 ? -16.251 -5.312 20.352 1.00 71.19 75 ILE A N 1
ATOM 570 C CA . ILE A 1 75 ? -16.701 -4.248 19.443 1.00 71.19 75 ILE A CA 1
ATOM 571 C C . ILE A 1 75 ? -15.539 -3.774 18.582 1.00 71.19 75 ILE A C 1
ATOM 573 O O . ILE A 1 75 ? -14.568 -3.195 19.090 1.00 71.19 75 ILE A O 1
ATOM 577 N N . ILE A 1 76 ? -15.694 -3.968 17.271 1.00 76.31 76 ILE A N 1
ATOM 578 C CA . ILE A 1 76 ? -14.791 -3.460 16.239 1.00 76.31 76 ILE A CA 1
ATOM 579 C C . ILE A 1 76 ? -15.348 -2.139 15.709 1.00 76.31 76 ILE A C 1
ATOM 581 O O . ILE A 1 76 ? -16.411 -2.092 15.091 1.00 76.31 76 ILE A O 1
ATOM 585 N N . TYR A 1 77 ? -14.610 -1.058 15.930 1.00 79.12 77 TYR A N 1
ATOM 586 C CA . TYR A 1 77 ? -14.947 0.264 15.423 1.00 79.12 77 TYR A CA 1
ATOM 587 C C . TYR A 1 77 ? -14.413 0.457 13.998 1.00 79.12 77 TYR A C 1
ATOM 589 O O . TYR A 1 77 ? -13.214 0.350 13.768 1.00 79.12 77 TYR A O 1
ATOM 597 N N . THR A 1 78 ? -15.277 0.755 13.029 1.00 80.56 78 THR A N 1
ATOM 598 C CA . THR A 1 78 ? -14.839 1.055 11.654 1.00 80.56 78 THR A CA 1
ATOM 599 C C . THR A 1 78 ? -14.848 2.559 11.431 1.00 80.56 78 THR A C 1
ATOM 601 O O . THR A 1 78 ? -15.874 3.202 11.643 1.00 80.56 78 THR A O 1
ATOM 604 N N . SER A 1 79 ? -13.719 3.121 11.000 1.00 80.25 79 SER A N 1
ATOM 605 C CA . SER A 1 79 ? -13.576 4.563 10.784 1.00 80.25 79 SER A CA 1
ATOM 606 C C . SER A 1 79 ? -12.812 4.890 9.507 1.00 80.25 79 SER A C 1
ATOM 608 O O . SER A 1 79 ? -12.122 4.046 8.931 1.00 80.25 79 SER A O 1
ATOM 610 N N . ASP A 1 80 ? -12.927 6.138 9.061 1.00 83.50 80 ASP A N 1
ATOM 611 C CA . ASP A 1 80 ? -12.142 6.640 7.940 1.00 83.50 80 ASP A CA 1
ATOM 612 C C . ASP A 1 80 ? -10.677 6.890 8.344 1.00 83.50 80 ASP A C 1
ATOM 614 O O . ASP A 1 80 ? -10.279 6.756 9.506 1.00 83.50 80 ASP A O 1
ATOM 618 N N . SER A 1 81 ? -9.853 7.269 7.365 1.00 83.19 81 SER A N 1
ATOM 619 C CA . SER A 1 81 ? -8.428 7.532 7.576 1.00 83.19 81 SER A CA 1
ATOM 620 C C . SER A 1 81 ? -8.155 8.712 8.518 1.00 83.19 81 SER A C 1
ATOM 622 O O . SER A 1 81 ? -7.067 8.810 9.072 1.00 83.19 81 SER A O 1
ATOM 624 N N . SER A 1 82 ? -9.128 9.598 8.761 1.00 81.56 82 SER A N 1
ATOM 625 C CA . SER A 1 82 ? -8.958 10.723 9.691 1.00 81.56 82 SER A CA 1
ATOM 626 C C . SER A 1 82 ? -8.876 10.283 11.156 1.00 81.56 82 SER A C 1
ATOM 628 O O . SER A 1 82 ? -8.517 11.086 12.020 1.00 81.56 82 SER A O 1
ATOM 630 N N . PHE A 1 83 ? -9.219 9.028 11.457 1.00 82.62 83 PHE A N 1
ATOM 631 C CA . PHE A 1 83 ? -9.040 8.435 12.780 1.00 82.62 83 PHE A CA 1
ATOM 632 C C . PHE A 1 83 ? -7.573 8.125 13.109 1.00 82.62 83 PHE A C 1
ATOM 634 O O . PHE A 1 83 ? -7.208 8.070 14.279 1.00 82.62 83 PHE A O 1
ATOM 641 N N . VAL A 1 84 ? -6.728 7.954 12.091 1.00 85.50 84 VAL A N 1
ATOM 642 C CA . VAL A 1 84 ? -5.326 7.551 12.246 1.00 85.50 84 VAL A CA 1
ATOM 643 C C . VAL A 1 84 ? -4.460 8.784 12.518 1.00 85.50 84 VAL A C 1
ATOM 645 O O . VAL A 1 84 ? -3.744 9.276 11.650 1.00 85.50 84 VAL A O 1
ATOM 648 N N . THR A 1 85 ? -4.576 9.310 13.735 1.00 86.75 85 THR A N 1
ATOM 649 C CA . THR A 1 85 ? -3.741 10.395 14.270 1.00 86.75 85 THR A CA 1
ATOM 650 C C . THR A 1 85 ? -3.240 10.009 15.656 1.00 86.75 85 THR A C 1
ATOM 652 O O . THR A 1 85 ? -3.948 9.315 16.385 1.00 86.75 85 THR A O 1
ATOM 655 N N . GLU A 1 86 ? -2.058 10.481 16.044 1.00 87.00 86 GLU A N 1
ATOM 656 C CA . GLU A 1 86 ? -1.400 10.119 17.310 1.00 87.00 86 GLU A CA 1
ATOM 657 C C . GLU A 1 86 ? -2.320 10.249 18.537 1.00 87.00 86 GLU A C 1
ATOM 659 O O . GLU A 1 86 ? -2.511 9.278 19.272 1.00 87.00 86 GLU A O 1
ATOM 664 N N . ASP A 1 87 ? -2.999 11.391 18.692 1.00 85.12 87 ASP A N 1
ATOM 665 C CA . ASP A 1 87 ? -3.926 11.638 19.808 1.00 85.12 87 ASP A CA 1
ATOM 666 C C . ASP A 1 87 ? -5.052 10.594 19.891 1.00 85.12 87 ASP A C 1
ATOM 668 O O . ASP A 1 87 ? -5.411 10.104 20.963 1.00 85.12 87 ASP A O 1
ATOM 672 N N . LYS A 1 88 ? -5.619 10.227 18.736 1.00 84.88 88 LYS A N 1
ATOM 673 C CA . LYS A 1 88 ? -6.756 9.301 18.645 1.00 84.88 88 LYS A CA 1
ATOM 674 C C . LYS A 1 88 ? -6.317 7.861 18.847 1.00 84.88 88 LYS A C 1
ATOM 676 O O . LYS A 1 88 ? -7.033 7.088 19.476 1.00 84.88 88 LYS A O 1
ATOM 681 N N . LEU A 1 89 ? -5.144 7.505 18.335 1.00 86.94 89 LEU A N 1
ATOM 682 C CA . LEU A 1 89 ? -4.553 6.184 18.509 1.00 86.94 89 LEU A CA 1
ATOM 683 C C . LEU A 1 89 ? -4.130 5.952 19.961 1.00 86.94 89 LEU A C 1
ATOM 685 O O . LEU A 1 89 ? -4.366 4.872 20.499 1.00 86.94 89 LEU A O 1
ATOM 689 N N . THR A 1 90 ? -3.610 6.984 20.624 1.00 85.69 90 THR A N 1
ATOM 690 C CA . THR A 1 90 ? -3.324 6.959 22.065 1.00 85.69 90 THR A CA 1
ATOM 691 C C . THR A 1 90 ? -4.603 6.738 22.865 1.00 85.69 90 THR A C 1
ATOM 693 O O . THR A 1 90 ? -4.652 5.863 23.726 1.00 85.69 90 THR A O 1
ATOM 696 N N . LEU A 1 91 ? -5.680 7.448 22.517 1.00 82.00 91 LEU A N 1
ATOM 697 C CA . LEU A 1 91 ? -6.989 7.253 23.136 1.00 82.00 91 LEU A CA 1
ATOM 698 C C . LEU A 1 91 ? -7.560 5.846 22.871 1.00 82.00 91 LEU A C 1
ATOM 700 O O . LEU A 1 91 ? -8.178 5.241 23.747 1.00 82.00 91 LEU A O 1
ATOM 704 N N . ALA A 1 92 ? -7.343 5.308 21.668 1.00 83.25 92 ALA A N 1
ATOM 705 C CA . ALA A 1 92 ? -7.786 3.974 21.275 1.00 83.25 92 ALA A CA 1
ATOM 706 C C . ALA A 1 92 ? -6.980 2.856 21.947 1.00 83.25 92 ALA A C 1
ATOM 708 O O . ALA A 1 92 ? -7.516 1.769 22.154 1.00 83.25 92 ALA A O 1
ATOM 709 N N . LYS A 1 93 ? -5.722 3.097 22.328 1.00 84.06 93 LYS A N 1
ATOM 710 C CA . LYS A 1 93 ? -4.911 2.138 23.093 1.00 84.06 93 LYS A CA 1
ATOM 711 C C . LYS A 1 93 ? -5.574 1.774 24.426 1.00 84.06 93 LYS A C 1
ATOM 713 O O . LYS A 1 93 ? -5.452 0.627 24.853 1.00 84.06 93 LYS A O 1
ATOM 718 N N . GLY A 1 94 ? -6.337 2.707 24.999 1.00 77.81 94 GLY A N 1
ATOM 719 C CA . GLY A 1 94 ? -6.973 2.562 26.305 1.00 77.81 94 GLY A CA 1
ATOM 720 C C . 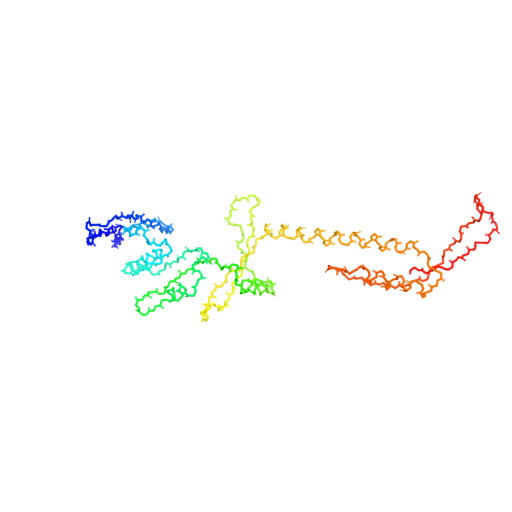GLY A 1 94 ? -5.972 2.652 27.457 1.00 77.81 94 GLY A C 1
ATOM 721 O O . GLY A 1 94 ? -4.757 2.670 27.254 1.00 77.81 94 GLY A O 1
ATOM 722 N N . ASP A 1 95 ? -6.511 2.710 28.667 1.00 79.50 95 ASP A N 1
ATOM 723 C CA . ASP A 1 95 ? -5.786 2.734 29.936 1.00 79.50 95 ASP A CA 1
ATOM 724 C C . ASP A 1 95 ? -6.623 2.027 31.023 1.00 79.50 95 ASP A C 1
ATOM 726 O O . ASP A 1 95 ? -7.655 1.419 30.731 1.00 79.50 95 ASP A O 1
ATOM 730 N N . ASP A 1 96 ? -6.214 2.112 32.289 1.00 74.06 96 ASP A N 1
ATOM 731 C CA . ASP A 1 96 ? -6.944 1.493 33.406 1.00 74.06 96 ASP A CA 1
ATOM 732 C C . ASP A 1 96 ? -8.378 2.038 33.588 1.00 74.06 96 ASP A C 1
ATOM 734 O O . ASP A 1 96 ? -9.205 1.422 34.264 1.00 74.06 96 ASP A O 1
ATOM 738 N N . LYS A 1 97 ? -8.693 3.206 33.011 1.00 70.69 97 LYS A N 1
ATOM 739 C CA . LYS A 1 97 ? -9.987 3.896 33.138 1.00 70.69 97 LYS A CA 1
ATOM 740 C C . LYS A 1 97 ? -10.860 3.747 31.893 1.00 70.69 97 LYS A C 1
ATOM 742 O O . LYS A 1 97 ? -12.083 3.893 31.997 1.00 70.69 97 LYS A O 1
ATOM 747 N N . ALA A 1 98 ? -10.261 3.480 30.735 1.00 69.25 98 ALA A N 1
ATOM 748 C CA . ALA A 1 98 ? -10.937 3.374 29.453 1.00 69.25 98 ALA A CA 1
ATOM 749 C C . ALA A 1 98 ? -10.522 2.092 28.711 1.00 69.25 98 ALA A C 1
ATOM 751 O O . ALA A 1 98 ? -9.342 1.903 28.411 1.00 69.25 98 ALA A O 1
ATOM 752 N N . PRO A 1 99 ? -11.479 1.226 28.333 1.00 73.62 99 PRO A N 1
ATOM 753 C CA . PRO A 1 99 ? -11.157 -0.013 27.641 1.00 73.62 99 PRO A CA 1
ATOM 754 C C . PRO A 1 99 ? -10.502 0.267 26.281 1.00 73.62 99 PRO A C 1
ATOM 756 O O . PRO A 1 99 ? -10.997 1.089 25.502 1.00 73.62 99 PRO A O 1
ATOM 759 N N . LYS A 1 100 ? -9.435 -0.480 25.963 1.00 81.44 100 LYS A N 1
ATOM 760 C CA . LYS A 1 100 ? -8.779 -0.475 24.643 1.00 81.44 100 LYS A CA 1
ATOM 761 C C . LYS A 1 100 ? -9.813 -0.615 23.539 1.00 81.44 100 LYS A C 1
ATOM 763 O O . LYS A 1 100 ? -10.635 -1.519 23.614 1.00 81.44 100 LYS A O 1
ATOM 768 N N . THR A 1 101 ? -9.735 0.219 22.507 1.00 79.12 101 THR A N 1
ATOM 769 C CA . THR A 1 101 ? -10.598 0.209 21.324 1.00 79.12 101 THR A CA 1
ATOM 770 C C . THR A 1 101 ? -9.996 -0.603 20.185 1.00 79.12 101 THR A C 1
ATOM 772 O O . THR A 1 101 ? -8.930 -0.280 19.670 1.00 79.12 101 THR A O 1
ATOM 775 N N . ILE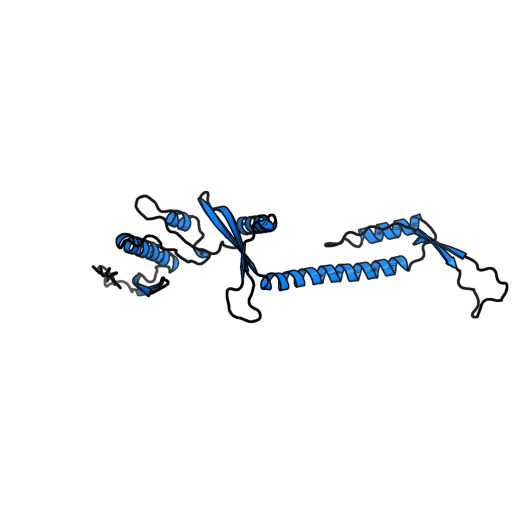 A 1 102 ? -10.702 -1.654 19.762 1.00 82.19 102 ILE A N 1
ATOM 776 C CA . ILE A 1 102 ? -10.378 -2.400 18.540 1.00 82.19 102 ILE A CA 1
ATOM 777 C C . ILE A 1 102 ? -10.994 -1.648 17.365 1.00 82.19 102 ILE A C 1
ATOM 779 O O . ILE A 1 102 ? -12.187 -1.344 17.395 1.00 82.19 102 ILE A O 1
ATOM 783 N N . PHE A 1 103 ? -10.203 -1.349 16.334 1.00 85.44 103 PHE A N 1
ATOM 784 C CA . PHE A 1 103 ? -10.685 -0.604 15.178 1.00 85.44 103 PHE A CA 1
ATOM 785 C C . PHE A 1 103 ? -10.148 -1.133 13.846 1.00 85.44 103 PHE A C 1
ATOM 787 O O . PHE A 1 103 ? -9.120 -1.807 13.787 1.00 85.44 103 PHE A O 1
ATOM 794 N N . ILE A 1 104 ? -10.860 -0.792 12.773 1.00 87.94 104 ILE A N 1
ATOM 795 C CA . ILE A 1 104 ? -10.444 -0.939 11.381 1.00 87.94 104 ILE A CA 1
ATOM 796 C C . ILE A 1 104 ? -10.525 0.449 10.749 1.00 87.94 104 ILE A C 1
ATOM 798 O O . ILE A 1 104 ? -11.576 1.091 10.755 1.00 87.94 104 ILE A O 1
ATOM 802 N N . SER A 1 105 ? -9.410 0.921 10.206 1.00 88.81 105 SER A N 1
ATOM 803 C CA . SER A 1 105 ? -9.343 2.179 9.469 1.00 88.81 105 SER A CA 1
ATOM 804 C C . SER A 1 105 ? -8.382 2.045 8.294 1.00 88.81 105 SER A C 1
ATOM 806 O O . SER A 1 105 ? -7.494 1.190 8.285 1.00 88.81 105 SER A O 1
ATOM 808 N N . ARG A 1 106 ? -8.575 2.888 7.280 1.00 89.12 106 ARG A N 1
ATOM 809 C CA . ARG A 1 106 ? -7.633 3.022 6.172 1.00 89.12 106 ARG A CA 1
ATOM 810 C C . ARG A 1 106 ? -6.424 3.832 6.641 1.00 89.12 106 ARG A C 1
ATOM 812 O O . ARG A 1 106 ? -6.596 4.954 7.108 1.00 89.12 106 ARG A O 1
ATOM 819 N N . LEU A 1 107 ? -5.215 3.312 6.441 1.00 88.00 107 LEU A N 1
ATOM 820 C CA . LEU A 1 107 ? -3.988 4.082 6.657 1.00 88.00 107 LEU A CA 1
ATOM 821 C C . LEU A 1 107 ? -3.992 5.321 5.733 1.00 88.00 107 LEU A C 1
ATOM 823 O O . LEU A 1 107 ? -4.250 5.171 4.535 1.00 88.00 107 LEU A O 1
ATOM 827 N N . PRO A 1 108 ? -3.780 6.547 6.246 1.00 84.19 108 PRO A N 1
ATOM 828 C CA . PRO A 1 108 ? -3.696 7.734 5.406 1.00 84.19 108 PRO A CA 1
ATOM 829 C C . PRO A 1 108 ? -2.540 7.609 4.415 1.00 84.19 108 PRO A C 1
ATOM 831 O O . PRO A 1 108 ? -1.439 7.233 4.800 1.00 84.19 108 PRO A O 1
ATOM 834 N N . GLY A 1 109 ? -2.760 7.990 3.157 1.00 75.50 109 GLY A N 1
ATOM 835 C CA . GLY A 1 109 ? -1.727 7.889 2.117 1.00 75.50 109 GLY A CA 1
ATOM 836 C C . GLY A 1 109 ? -0.601 8.922 2.205 1.00 75.50 109 GLY A C 1
ATOM 837 O O . GLY A 1 109 ? 0.122 9.127 1.241 1.00 75.50 109 GLY A O 1
ATOM 838 N N . ASN A 1 110 ? -0.486 9.605 3.345 1.00 71.00 110 ASN A N 1
ATOM 839 C CA . ASN A 1 110 ? 0.551 10.599 3.610 1.00 71.00 110 ASN A CA 1
ATOM 840 C C . ASN A 1 110 ? 1.737 10.003 4.384 1.00 71.00 110 ASN A C 1
ATOM 842 O O . ASN A 1 110 ? 2.718 10.700 4.620 1.00 71.00 110 ASN A O 1
ATOM 846 N N . PHE A 1 111 ? 1.629 8.755 4.844 1.00 75.19 111 PHE A N 1
ATOM 847 C CA . PHE A 1 111 ? 2.692 8.088 5.585 1.00 75.19 111 PHE A CA 1
ATOM 848 C C . PHE A 1 111 ? 3.595 7.317 4.624 1.00 75.19 111 PHE A C 1
ATOM 850 O O . PHE A 1 111 ? 3.100 6.467 3.886 1.00 75.19 111 PHE A O 1
ATOM 857 N N . ASN A 1 112 ? 4.913 7.526 4.715 1.00 82.88 112 ASN A N 1
ATOM 858 C CA . ASN A 1 112 ? 5.913 6.696 4.019 1.00 82.88 112 ASN A CA 1
ATOM 859 C C . ASN A 1 112 ? 5.734 5.203 4.342 1.00 82.88 112 ASN A C 1
ATOM 861 O O . ASN A 1 112 ? 5.913 4.349 3.477 1.00 82.88 112 ASN A O 1
ATOM 865 N N . LEU A 1 113 ? 5.250 4.907 5.554 1.00 86.50 113 LEU A N 1
ATOM 866 C CA . LEU A 1 113 ? 4.883 3.564 5.996 1.00 86.50 113 LEU A CA 1
ATOM 867 C C . LEU A 1 113 ? 3.907 2.863 5.033 1.00 86.50 113 LEU A C 1
ATOM 869 O O . LEU A 1 113 ? 3.975 1.652 4.855 1.00 86.50 113 LEU A O 1
ATOM 873 N N . GLU A 1 114 ? 2.994 3.594 4.381 1.00 87.12 114 GLU A N 1
ATOM 874 C CA . GLU A 1 114 ? 2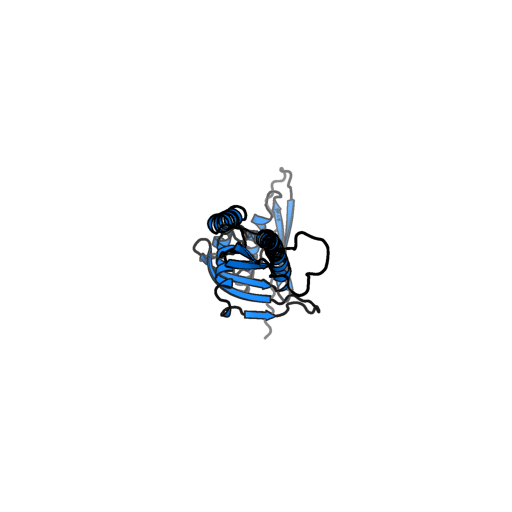.070 2.985 3.417 1.00 87.12 114 GLU A CA 1
ATOM 875 C C . GLU A 1 114 ? 2.818 2.394 2.210 1.00 87.12 114 GLU A C 1
ATOM 877 O O . GLU A 1 114 ? 2.443 1.335 1.703 1.00 87.12 114 GLU A O 1
ATOM 882 N N . GLU A 1 115 ? 3.863 3.073 1.739 1.00 86.81 115 GLU A N 1
ATOM 883 C CA . GLU A 1 115 ? 4.696 2.610 0.630 1.00 86.81 115 GLU A CA 1
ATOM 884 C C . GLU A 1 115 ? 5.590 1.445 1.056 1.00 86.81 115 GLU A C 1
ATOM 886 O O . GLU A 1 115 ? 5.619 0.417 0.379 1.00 86.81 115 GLU A O 1
ATOM 891 N N . GLU A 1 116 ? 6.226 1.550 2.221 1.00 90.12 116 GLU A N 1
ATOM 892 C CA . GLU A 1 116 ? 7.069 0.496 2.796 1.00 90.12 116 GLU A CA 1
ATOM 893 C C . GLU A 1 116 ? 6.292 -0.815 2.986 1.00 90.12 116 GLU A C 1
ATOM 895 O O . GLU A 1 116 ? 6.743 -1.880 2.556 1.00 90.12 116 GLU A O 1
ATOM 900 N N . LEU A 1 117 ? 5.071 -0.744 3.530 1.00 90.81 117 LEU A N 1
ATOM 901 C CA . LEU A 1 117 ? 4.195 -1.907 3.694 1.00 90.81 117 LEU A CA 1
ATOM 902 C C . LEU A 1 117 ? 3.805 -2.530 2.348 1.00 90.81 117 LEU A C 1
ATOM 904 O O . LEU A 1 117 ? 3.733 -3.755 2.231 1.00 90.81 117 LEU A O 1
ATOM 908 N N . LYS A 1 118 ? 3.563 -1.714 1.313 1.00 89.38 118 LYS A N 1
ATOM 909 C CA . LYS A 1 118 ? 3.265 -2.221 -0.037 1.00 89.38 118 LYS A CA 1
ATOM 910 C C . LYS A 1 118 ? 4.474 -2.928 -0.641 1.00 89.38 118 LYS A C 1
ATOM 912 O O . LYS A 1 118 ? 4.313 -4.019 -1.182 1.00 89.38 118 LYS A O 1
ATOM 917 N N . LEU A 1 119 ? 5.664 -2.336 -0.545 1.00 89.75 119 LEU A N 1
ATOM 918 C CA . LEU A 1 119 ? 6.904 -2.923 -1.062 1.00 89.75 119 LEU A CA 1
ATOM 919 C C . LEU A 1 119 ? 7.258 -4.221 -0.329 1.00 89.75 119 LEU A C 1
ATOM 921 O O . LEU A 1 119 ? 7.585 -5.220 -0.970 1.00 89.75 119 LEU A O 1
ATOM 925 N N . SER A 1 120 ? 7.107 -4.236 0.995 1.00 89.44 120 SER A N 1
ATOM 926 C CA . SER A 1 120 ? 7.278 -5.433 1.821 1.00 89.44 120 SER A CA 1
ATOM 927 C C . SER A 1 120 ? 6.307 -6.543 1.401 1.00 89.44 120 SER A C 1
ATOM 929 O O . SER A 1 120 ? 6.725 -7.669 1.131 1.00 89.44 120 SER A O 1
ATOM 931 N N . ALA A 1 121 ? 5.023 -6.213 1.210 1.00 91.19 121 ALA A N 1
ATOM 932 C CA . ALA A 1 121 ? 4.030 -7.175 0.733 1.00 91.19 121 ALA A CA 1
ATOM 933 C C . ALA A 1 121 ? 4.342 -7.717 -0.678 1.00 91.19 121 ALA A C 1
ATOM 935 O O . ALA A 1 121 ? 4.164 -8.899 -0.972 1.00 91.19 121 ALA A O 1
ATOM 936 N N . LEU A 1 122 ? 4.838 -6.867 -1.578 1.00 88.50 122 LEU A N 1
ATOM 937 C CA . LEU A 1 122 ? 5.235 -7.287 -2.9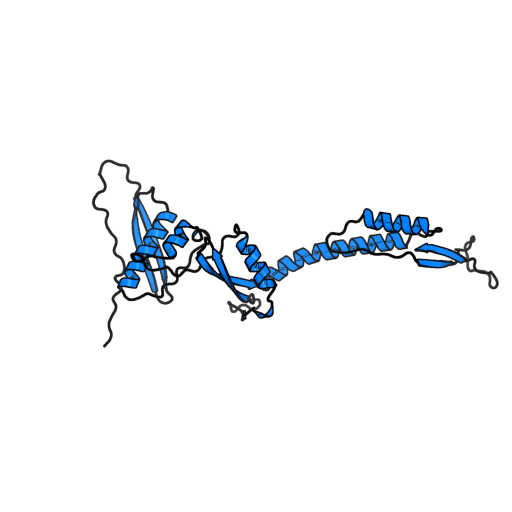25 1.00 88.50 122 LEU A CA 1
ATOM 938 C C . LEU A 1 122 ? 6.484 -8.180 -2.929 1.00 88.50 122 LEU A C 1
ATOM 940 O O . LEU A 1 122 ? 6.605 -9.035 -3.804 1.00 88.50 122 LEU A O 1
ATOM 944 N N . SER A 1 123 ? 7.378 -8.009 -1.955 1.00 90.44 123 SER A N 1
ATOM 945 C CA . SER A 1 123 ? 8.632 -8.768 -1.852 1.00 90.44 123 SER A CA 1
ATOM 946 C C . SER A 1 123 ? 8.438 -10.203 -1.345 1.00 90.44 123 SER A C 1
ATOM 948 O O . SER A 1 123 ? 9.319 -11.032 -1.551 1.00 90.44 123 SER A O 1
ATOM 950 N N . ALA A 1 124 ? 7.292 -10.509 -0.725 1.00 90.88 124 ALA A N 1
ATOM 951 C CA . ALA A 1 124 ? 6.941 -11.833 -0.199 1.00 90.88 124 ALA A CA 1
ATOM 952 C C . ALA A 1 124 ? 5.707 -12.419 -0.927 1.00 90.88 124 ALA A C 1
ATOM 954 O O . ALA A 1 124 ? 4.604 -12.466 -0.367 1.00 90.88 124 ALA A O 1
ATOM 955 N N . PRO A 1 125 ? 5.841 -12.834 -2.203 1.00 88.00 125 PRO A N 1
ATOM 956 C CA . PRO A 1 125 ? 4.724 -13.305 -3.026 1.00 88.00 125 PRO A CA 1
ATOM 957 C C . PRO A 1 125 ? 4.010 -14.548 -2.465 1.00 88.00 125 PRO A C 1
ATOM 959 O O . PRO A 1 125 ? 2.821 -14.741 -2.723 1.00 88.00 125 PRO A O 1
ATOM 962 N N . GLU A 1 126 ? 4.701 -15.372 -1.684 1.00 90.06 126 GLU A N 1
ATOM 963 C CA . GLU A 1 126 ? 4.189 -16.587 -1.046 1.00 90.06 126 GLU A CA 1
ATOM 964 C C . GLU A 1 126 ? 3.263 -16.324 0.150 1.00 90.06 126 GLU A C 1
ATOM 966 O O . GLU A 1 126 ? 2.457 -17.182 0.501 1.00 90.06 126 GLU A O 1
ATOM 971 N N . ALA A 1 127 ? 3.337 -15.136 0.757 1.00 90.94 127 ALA A N 1
ATOM 972 C CA . ALA A 1 127 ? 2.561 -14.784 1.948 1.00 90.94 127 ALA A CA 1
ATOM 973 C C . ALA A 1 127 ? 1.145 -14.258 1.631 1.00 90.94 127 ALA A C 1
ATOM 975 O O . ALA A 1 127 ? 0.372 -13.938 2.540 1.00 90.94 127 ALA A O 1
ATOM 976 N N . TRP A 1 128 ? 0.787 -14.158 0.349 1.00 92.44 128 TRP A N 1
ATOM 977 C CA . TRP A 1 128 ? -0.527 -13.693 -0.082 1.00 92.44 128 TRP A CA 1
ATOM 978 C C . TRP A 1 128 ? -1.603 -14.764 0.101 1.00 92.44 128 TRP A C 1
ATOM 980 O O . TRP A 1 128 ? -1.519 -15.865 -0.440 1.00 92.44 128 TRP A O 1
ATOM 990 N N . VAL A 1 129 ? -2.690 -14.389 0.772 1.00 92.12 129 VAL A N 1
ATOM 991 C CA . VAL A 1 129 ? -3.882 -15.225 0.940 1.00 92.12 129 VAL A CA 1
ATOM 992 C C . VAL A 1 129 ? -4.954 -14.791 -0.057 1.00 92.12 129 VAL A C 1
ATOM 994 O O . VAL A 1 129 ? -5.324 -13.616 -0.128 1.00 92.12 129 VAL A O 1
ATOM 997 N N . GLN A 1 130 ? -5.473 -15.742 -0.834 1.00 89.62 130 GLN A N 1
ATOM 998 C CA . GLN A 1 130 ? -6.580 -15.500 -1.760 1.00 89.62 130 GLN A CA 1
ATOM 999 C C . GLN A 1 130 ? -7.899 -15.367 -0.992 1.00 89.62 130 GLN A C 1
ATOM 1001 O O . GLN A 1 130 ? -8.306 -16.288 -0.289 1.00 89.62 130 GLN A O 1
ATOM 1006 N N . VAL A 1 131 ? -8.573 -14.226 -1.153 1.00 85.56 131 VAL A N 1
ATOM 1007 C CA . VAL A 1 131 ? -9.913 -13.971 -0.591 1.00 85.56 131 VAL A CA 1
ATOM 1008 C C . VAL A 1 131 ? -11.000 -14.319 -1.609 1.00 85.56 131 VAL A C 1
ATOM 1010 O O . VAL A 1 131 ? -12.098 -14.717 -1.234 1.00 85.56 131 VAL A O 1
ATOM 1013 N N . GLY A 1 132 ? -10.695 -14.202 -2.905 1.00 83.88 132 GLY A N 1
ATOM 1014 C CA . GLY A 1 132 ? -11.649 -14.453 -3.982 1.00 83.88 132 GLY A CA 1
ATOM 1015 C C . GLY A 1 132 ? -12.487 -13.217 -4.313 1.00 83.88 132 GLY A C 1
ATOM 1016 O O . GLY A 1 132 ? -11.987 -12.090 -4.290 1.00 83.88 132 GLY A O 1
ATOM 1017 N N . THR A 1 133 ? -13.751 -13.424 -4.674 1.00 83.31 133 THR A N 1
ATOM 1018 C CA . THR A 1 133 ? -14.679 -12.365 -5.093 1.00 83.31 133 THR A CA 1
ATOM 1019 C C . THR A 1 133 ? -15.603 -11.960 -3.951 1.00 83.31 133 THR A C 1
ATOM 1021 O O . THR A 1 133 ? -16.294 -12.797 -3.384 1.00 83.31 133 THR A O 1
ATOM 1024 N N . LEU A 1 134 ? -15.673 -10.661 -3.655 1.00 79.81 134 LEU A N 1
ATOM 1025 C CA . LEU A 1 134 ? -16.567 -10.115 -2.619 1.00 79.81 134 LEU A CA 1
ATOM 1026 C C . LEU A 1 134 ? -17.976 -9.774 -3.142 1.00 79.81 134 LEU A C 1
ATOM 1028 O O . LEU A 1 134 ? -18.821 -9.297 -2.391 1.00 79.81 134 LEU A O 1
ATOM 1032 N N . HIS A 1 135 ? -18.224 -9.976 -4.437 1.00 77.19 135 HIS A N 1
ATOM 1033 C CA . HIS A 1 135 ? -19.500 -9.692 -5.088 1.00 77.19 135 HIS A CA 1
ATOM 1034 C C . HIS A 1 135 ? -19.817 -10.725 -6.169 1.00 77.19 135 HIS A C 1
ATOM 1036 O O . HIS A 1 135 ? -18.943 -11.083 -6.956 1.00 77.19 135 HIS A O 1
ATOM 1042 N N . ASP A 1 136 ? -21.098 -11.072 -6.296 1.00 75.81 136 ASP A N 1
ATOM 1043 C CA . ASP A 1 136 ? -21.622 -12.007 -7.302 1.00 75.81 136 ASP A CA 1
ATOM 1044 C C . ASP A 1 136 ? -21.824 -11.351 -8.680 1.00 75.81 136 ASP A C 1
ATOM 1046 O O . ASP A 1 136 ? -22.900 -11.388 -9.277 1.00 75.81 136 ASP A O 1
ATOM 1050 N N . LYS A 1 137 ? -20.789 -10.688 -9.207 1.00 80.12 137 LYS A N 1
ATOM 1051 C CA . LYS A 1 137 ? -20.808 -10.116 -10.564 1.00 80.12 137 LYS A CA 1
ATOM 1052 C C . LYS A 1 137 ? -19.886 -10.906 -11.485 1.00 80.12 137 LYS A C 1
ATOM 1054 O O . LYS A 1 137 ? -18.792 -11.295 -11.099 1.00 80.12 137 LYS A O 1
ATOM 1059 N N . LYS A 1 138 ? -20.294 -11.053 -12.752 1.00 70.94 138 LYS A N 1
ATOM 1060 C CA . LYS A 1 138 ? -19.576 -11.835 -13.779 1.00 70.94 138 LYS A CA 1
ATOM 1061 C C . LYS A 1 138 ? -18.121 -11.382 -14.014 1.00 70.94 138 LYS A C 1
ATOM 1063 O O . LYS A 1 138 ? -17.302 -12.190 -14.417 1.00 70.94 138 LYS A O 1
ATOM 1068 N N . ASN A 1 139 ? -17.814 -10.116 -13.717 1.00 75.56 139 ASN A N 1
ATOM 1069 C CA . ASN A 1 139 ? -16.469 -9.528 -13.749 1.00 75.56 139 ASN A CA 1
ATOM 1070 C C . ASN A 1 139 ? -16.127 -8.894 -12.388 1.00 75.56 139 ASN A C 1
ATOM 1072 O O . ASN A 1 139 ? -15.733 -7.728 -12.318 1.00 75.56 139 ASN A O 1
ATOM 1076 N N . ALA A 1 140 ? -16.411 -9.596 -11.291 1.00 78.50 140 ALA A N 1
ATOM 1077 C CA . ALA A 1 140 ? -16.053 -9.122 -9.964 1.00 78.50 140 ALA A CA 1
ATOM 1078 C C . ALA A 1 140 ? -14.531 -9.125 -9.783 1.00 78.50 140 ALA A C 1
ATOM 1080 O O . ALA A 1 140 ? -13.825 -10.014 -10.259 1.00 78.50 140 ALA A O 1
ATOM 1081 N N . ALA A 1 141 ? -14.035 -8.115 -9.072 1.00 79.69 141 ALA A N 1
ATOM 1082 C CA . ALA A 1 141 ? -12.636 -8.057 -8.700 1.00 79.69 141 ALA A CA 1
ATOM 1083 C C . ALA A 1 141 ? -12.279 -9.243 -7.793 1.00 79.69 141 ALA A C 1
ATOM 1085 O O . ALA A 1 141 ? -13.025 -9.582 -6.871 1.00 79.69 141 ALA A O 1
ATOM 1086 N N . ILE A 1 142 ? -11.125 -9.844 -8.067 1.00 84.62 142 ILE A N 1
ATOM 1087 C CA . ILE A 1 142 ? -10.526 -10.891 -7.245 1.00 84.62 142 ILE A CA 1
ATOM 1088 C C . ILE A 1 142 ? -9.532 -10.213 -6.315 1.00 84.62 142 ILE A C 1
ATOM 1090 O O . ILE A 1 142 ? -8.657 -9.461 -6.765 1.00 84.62 142 ILE A O 1
ATOM 1094 N N . TYR A 1 143 ? -9.691 -10.480 -5.025 1.00 86.62 143 TYR A N 1
ATOM 1095 C CA . TYR A 1 143 ? -8.881 -9.901 -3.972 1.00 86.62 143 TYR A CA 1
ATOM 1096 C C . TYR A 1 143 ? -7.926 -10.941 -3.399 1.00 86.62 143 TYR A C 1
ATOM 1098 O O . TYR A 1 143 ? -8.312 -12.072 -3.092 1.00 86.62 143 TYR A O 1
ATOM 1106 N N . LYS A 1 144 ? -6.683 -10.513 -3.202 1.00 89.56 144 LYS A N 1
ATOM 1107 C CA . LYS A 1 144 ? -5.720 -11.184 -2.333 1.00 89.56 144 LYS A CA 1
ATOM 1108 C C . LYS A 1 144 ? -5.290 -10.207 -1.247 1.00 89.56 144 LYS A C 1
ATOM 1110 O O . LYS A 1 144 ? -5.259 -8.994 -1.480 1.00 89.56 144 LYS A O 1
ATOM 1115 N N . ILE A 1 145 ? -5.001 -10.734 -0.068 1.00 92.25 145 ILE A N 1
ATOM 1116 C CA . ILE A 1 145 ? -4.577 -9.940 1.082 1.00 92.25 145 ILE A CA 1
ATOM 1117 C C . ILE A 1 145 ? -3.293 -10.495 1.672 1.00 92.25 145 ILE A C 1
ATOM 1119 O O . ILE A 1 145 ? -3.032 -11.694 1.595 1.00 92.25 145 ILE A O 1
ATOM 1123 N N . GLN A 1 146 ? -2.527 -9.620 2.303 1.00 92.25 146 GLN A N 1
ATOM 1124 C CA . GLN A 1 146 ? -1.381 -9.997 3.110 1.00 92.25 146 GLN A CA 1
ATOM 1125 C C . GLN A 1 146 ? -1.414 -9.213 4.416 1.00 92.25 146 GLN A C 1
ATOM 1127 O O . GLN A 1 146 ? -1.689 -8.012 4.426 1.00 92.25 146 GLN A O 1
ATOM 1132 N N . SER A 1 147 ? -1.167 -9.913 5.522 1.00 92.62 147 SER A N 1
ATOM 1133 C CA . SER A 1 147 ? -1.090 -9.312 6.849 1.00 92.62 147 SER A CA 1
ATOM 1134 C C . SER A 1 147 ? 0.364 -9.009 7.183 1.00 92.62 147 SER A C 1
ATOM 1136 O O . SER A 1 147 ? 1.212 -9.892 7.090 1.00 92.62 147 SER A O 1
ATOM 1138 N N . LEU A 1 148 ? 0.625 -7.786 7.625 1.00 92.25 148 LEU A N 1
ATOM 1139 C CA . LEU A 1 148 ? 1.920 -7.320 8.109 1.00 92.25 148 LEU A CA 1
ATOM 1140 C C . LEU A 1 148 ? 1.743 -6.728 9.508 1.00 92.25 148 LEU A C 1
ATOM 1142 O O . LEU A 1 148 ? 0.646 -6.303 9.874 1.00 92.25 148 LEU A O 1
ATOM 1146 N N . THR A 1 149 ? 2.815 -6.700 10.288 1.00 93.31 149 THR A N 1
ATOM 1147 C CA . THR A 1 149 ? 2.836 -6.044 11.597 1.00 93.31 149 THR A CA 1
ATOM 1148 C C . THR A 1 149 ? 3.952 -5.024 11.584 1.00 93.31 149 THR A C 1
ATOM 1150 O O . THR A 1 149 ? 5.084 -5.381 11.276 1.00 93.31 149 THR A O 1
ATOM 1153 N N . ASP A 1 150 ? 3.623 -3.782 11.916 1.00 92.25 150 ASP A N 1
ATOM 1154 C CA . ASP A 1 150 ? 4.591 -2.690 11.981 1.00 92.25 150 ASP A CA 1
ATOM 1155 C C . ASP A 1 150 ? 4.168 -1.665 13.040 1.00 92.25 150 ASP A C 1
ATOM 1157 O O . ASP A 1 150 ? 3.095 -1.784 13.644 1.00 92.25 150 ASP A O 1
ATOM 1161 N N . PHE A 1 151 ? 5.004 -0.666 13.283 1.00 90.25 151 PHE A N 1
ATOM 1162 C CA . PHE A 1 151 ? 4.783 0.361 14.287 1.00 90.25 151 PHE A CA 1
ATOM 1163 C C . PHE A 1 151 ? 4.226 1.639 13.664 1.00 90.25 151 PHE A C 1
ATOM 1165 O O . PHE A 1 151 ? 4.657 2.098 12.611 1.00 90.25 151 PHE A O 1
ATOM 1172 N N . LEU A 1 152 ? 3.271 2.250 14.359 1.00 88.75 152 LEU A N 1
ATOM 1173 C CA . LEU A 1 152 ? 2.786 3.590 14.056 1.00 88.75 152 LEU A CA 1
ATOM 1174 C C . LEU A 1 152 ? 2.716 4.373 15.367 1.00 88.75 152 LEU A C 1
ATOM 1176 O O . LEU A 1 152 ? 1.983 3.976 16.273 1.00 88.75 152 LEU A O 1
ATOM 1180 N N . TYR A 1 153 ? 3.492 5.457 15.465 1.00 87.38 153 TYR A N 1
ATOM 1181 C CA . TYR A 1 153 ? 3.693 6.216 16.711 1.00 87.38 153 TYR A CA 1
ATOM 1182 C C . TYR A 1 153 ? 4.122 5.314 17.884 1.00 87.38 153 TYR A C 1
ATOM 1184 O O . TYR A 1 153 ? 3.495 5.318 18.939 1.00 87.38 153 TYR A O 1
ATOM 1192 N N . ASP A 1 154 ? 5.123 4.454 17.658 1.00 86.75 154 ASP A N 1
ATOM 1193 C CA . ASP A 1 154 ? 5.651 3.481 18.635 1.00 86.75 154 ASP A CA 1
ATOM 1194 C C . ASP A 1 154 ? 4.630 2.465 19.181 1.00 86.75 154 ASP A C 1
ATOM 1196 O O . ASP A 1 154 ? 4.886 1.738 20.145 1.00 86.75 154 ASP A O 1
ATOM 1200 N N . ILE A 1 155 ? 3.460 2.365 18.548 1.00 86.06 155 ILE A N 1
ATOM 1201 C CA . ILE A 1 155 ? 2.433 1.385 18.885 1.00 86.06 155 ILE A CA 1
ATOM 1202 C C . ILE A 1 155 ? 2.389 0.335 17.766 1.00 86.06 155 ILE A C 1
ATOM 1204 O O . ILE A 1 155 ? 2.237 0.701 16.599 1.00 86.06 155 ILE A O 1
ATOM 1208 N N . PRO A 1 156 ? 2.501 -0.969 18.085 1.00 91.19 156 PRO A N 1
ATOM 1209 C CA . PRO A 1 156 ? 2.429 -2.018 17.078 1.00 91.19 156 PRO A CA 1
ATOM 1210 C C . PRO A 1 156 ? 0.991 -2.189 16.579 1.00 91.19 156 PRO A C 1
ATOM 1212 O O . PRO A 1 156 ? 0.057 -2.382 17.367 1.00 91.19 156 PRO A O 1
ATOM 1215 N N . TYR A 1 157 ? 0.826 -2.186 15.260 1.00 91.94 157 TYR A N 1
ATOM 1216 C CA . TYR A 1 157 ? -0.439 -2.424 14.579 1.00 91.94 157 TYR A CA 1
ATOM 1217 C C . TYR A 1 157 ? -0.315 -3.533 13.543 1.00 91.94 157 TYR A C 1
ATOM 1219 O O . TYR A 1 157 ? 0.739 -3.777 12.959 1.00 91.94 157 TYR A O 1
ATOM 1227 N N . ARG A 1 158 ? -1.449 -4.192 13.293 1.00 93.00 158 ARG A N 1
ATOM 1228 C CA . ARG A 1 158 ? -1.599 -5.121 12.179 1.00 93.00 158 ARG A CA 1
ATOM 1229 C C . ARG A 1 158 ? -2.114 -4.363 10.963 1.00 93.00 158 ARG A C 1
ATOM 1231 O O . ARG A 1 158 ? -3.235 -3.854 10.981 1.00 93.00 158 ARG A O 1
ATOM 1238 N N . PHE A 1 159 ? -1.326 -4.363 9.903 1.00 92.69 159 PHE A N 1
ATOM 1239 C CA . PHE A 1 159 ? -1.674 -3.814 8.604 1.00 92.69 159 PHE A CA 1
ATOM 1240 C C . PHE A 1 159 ? -2.141 -4.923 7.670 1.00 92.69 159 PHE A C 1
ATOM 1242 O O . PHE A 1 159 ? -1.625 -6.039 7.693 1.00 92.69 159 PHE A O 1
ATOM 1249 N N . ILE A 1 160 ? -3.136 -4.617 6.842 1.00 91.69 160 ILE A N 1
ATOM 1250 C CA . ILE A 1 160 ? -3.640 -5.537 5.824 1.00 91.69 160 ILE A CA 1
ATOM 1251 C C . ILE A 1 160 ? -3.471 -4.853 4.478 1.00 91.69 160 ILE A C 1
ATOM 1253 O O . ILE A 1 160 ? -4.138 -3.858 4.188 1.00 91.69 160 ILE A O 1
ATOM 1257 N N . VAL A 1 161 ? -2.571 -5.389 3.661 1.00 91.31 161 VAL A N 1
ATOM 1258 C CA . VAL A 1 161 ? -2.381 -4.932 2.288 1.00 91.31 161 VAL A CA 1
ATOM 1259 C C . VAL A 1 161 ? -3.363 -5.689 1.409 1.00 91.31 161 VAL A C 1
ATOM 1261 O O . VAL A 1 161 ? -3.354 -6.917 1.360 1.00 91.31 161 VAL A O 1
ATOM 1264 N N . CYS A 1 162 ? -4.225 -4.947 0.719 1.00 88.88 162 CYS A N 1
ATOM 1265 C CA . CYS A 1 162 ? -5.229 -5.496 -0.184 1.00 88.88 162 CYS A CA 1
ATOM 1266 C C . CYS A 1 162 ? -4.817 -5.247 -1.631 1.00 88.88 162 CYS A C 1
ATOM 1268 O O . CYS A 1 162 ? -4.574 -4.108 -2.028 1.00 88.88 162 CYS A O 1
ATOM 1270 N N . HIS A 1 163 ? -4.812 -6.301 -2.438 1.00 85.44 163 HIS A N 1
ATOM 1271 C CA . HIS A 1 163 ? -4.499 -6.228 -3.859 1.00 85.44 163 HIS A CA 1
ATOM 1272 C C . HIS A 1 163 ? -5.689 -6.718 -4.683 1.00 85.44 163 HIS A C 1
ATOM 1274 O O . HIS A 1 163 ? -6.294 -7.748 -4.379 1.00 85.44 163 HIS A O 1
ATOM 1280 N N . SER A 1 164 ? -6.008 -5.984 -5.751 1.00 85.75 164 SER A N 1
ATOM 1281 C CA . SER A 1 164 ? -7.160 -6.234 -6.619 1.00 85.75 164 SER A CA 1
ATOM 1282 C C . SER A 1 164 ? -6.739 -6.280 -8.081 1.00 85.75 164 SER A C 1
ATOM 1284 O O . SER A 1 164 ? -6.243 -5.290 -8.619 1.00 85.75 164 SER A O 1
ATOM 1286 N N . ASN A 1 165 ? -7.060 -7.388 -8.749 1.00 79.12 165 ASN A N 1
ATOM 1287 C CA . ASN A 1 165 ? -6.750 -7.603 -10.166 1.00 79.12 165 ASN A CA 1
ATOM 1288 C C . ASN A 1 165 ? -7.281 -6.498 -11.113 1.00 79.12 165 ASN A C 1
ATOM 1290 O O . ASN A 1 165 ? -6.694 -6.240 -12.163 1.00 79.12 165 ASN A O 1
ATOM 1294 N N . HIS A 1 166 ? -8.383 -5.827 -10.763 1.00 70.62 166 HIS A N 1
ATOM 1295 C CA . HIS A 1 166 ? -8.974 -4.760 -11.578 1.00 70.62 166 HIS A CA 1
ATOM 1296 C C . HIS A 1 166 ? -8.169 -3.454 -11.541 1.00 70.62 166 HIS A C 1
ATOM 1298 O O . HIS A 1 166 ? -8.124 -2.739 -12.548 1.00 70.62 166 HIS A O 1
ATOM 1304 N N . LEU A 1 167 ? -7.562 -3.119 -10.397 1.00 62.03 167 LEU A N 1
ATOM 1305 C CA . LEU A 1 167 ? -6.771 -1.894 -10.261 1.00 62.03 167 LEU A CA 1
ATOM 1306 C C . LEU A 1 167 ? -5.428 -2.039 -10.988 1.00 62.03 167 LEU A C 1
ATOM 1308 O O . LEU A 1 167 ? -4.996 -1.103 -11.667 1.00 62.03 167 LEU A O 1
ATOM 1312 N N . ASP A 1 168 ? -4.833 -3.231 -10.925 1.00 60.47 168 ASP A N 1
ATOM 1313 C CA . ASP A 1 168 ? -3.567 -3.521 -11.598 1.00 60.47 168 ASP A CA 1
ATOM 1314 C C . ASP A 1 168 ? -3.702 -3.458 -13.107 1.00 60.47 168 ASP A C 1
ATOM 1316 O O . ASP A 1 168 ? -2.872 -2.837 -13.755 1.00 60.47 168 ASP A O 1
ATOM 1320 N N . GLY A 1 169 ? -4.781 -3.991 -13.688 1.00 62.09 169 GLY A N 1
ATOM 1321 C CA . GLY A 1 169 ? -4.959 -3.969 -15.142 1.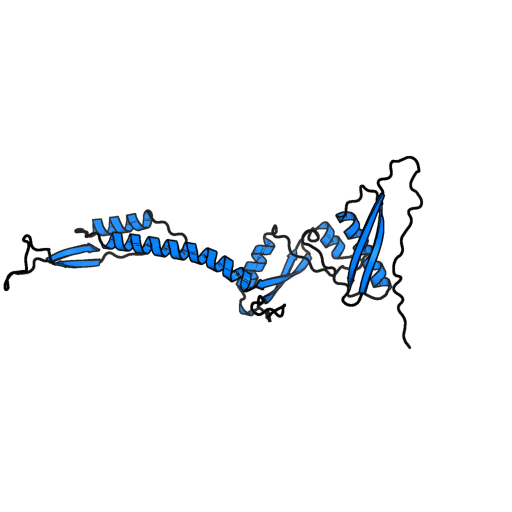00 62.09 169 GLY A CA 1
ATOM 1322 C C . GLY A 1 169 ? -4.892 -2.561 -15.753 1.00 62.09 169 GLY A C 1
ATOM 1323 O O . GLY A 1 169 ? -4.401 -2.397 -16.869 1.00 62.09 169 GLY A O 1
ATOM 1324 N N . ARG A 1 170 ? -5.344 -1.524 -15.031 1.00 64.75 170 ARG A N 1
ATOM 1325 C CA . ARG A 1 170 ? -5.257 -0.128 -15.499 1.00 64.75 170 ARG A CA 1
ATOM 1326 C C . ARG A 1 170 ? -3.851 0.445 -15.351 1.00 64.75 170 ARG A C 1
ATOM 1328 O O . ARG A 1 170 ? -3.359 1.054 -16.296 1.00 64.75 170 ARG A O 1
ATOM 1335 N N . LYS A 1 171 ? -3.209 0.238 -14.198 1.00 66.19 171 LYS A N 1
ATOM 1336 C CA . LYS A 1 171 ? -1.845 0.729 -13.937 1.00 66.19 171 LYS A CA 1
ATOM 1337 C C . LYS A 1 171 ? -0.809 0.016 -14.807 1.00 66.19 171 LYS A C 1
ATOM 1339 O O . LYS A 1 171 ? 0.041 0.669 -15.397 1.00 66.19 171 LYS A O 1
ATOM 1344 N N . LEU A 1 172 ? -0.951 -1.297 -14.981 1.00 68.12 172 LEU A N 1
ATOM 1345 C CA . LEU A 1 172 ? -0.135 -2.103 -15.888 1.00 68.12 172 LEU A CA 1
ATOM 1346 C C . LEU A 1 172 ? -0.256 -1.606 -17.326 1.00 68.12 172 LEU A C 1
ATOM 1348 O O . LEU A 1 172 ? 0.762 -1.392 -17.966 1.00 68.12 172 LEU A O 1
ATOM 1352 N N . LYS A 1 173 ? -1.470 -1.338 -17.828 1.00 70.94 173 LYS A N 1
ATOM 1353 C CA . LYS A 1 173 ? -1.640 -0.758 -19.172 1.00 70.94 173 LYS A CA 1
ATOM 1354 C C . LYS A 1 173 ? -1.014 0.631 -19.297 1.00 70.94 173 LYS A C 1
ATOM 1356 O O . LYS A 1 173 ? -0.454 0.946 -20.343 1.00 70.94 173 LYS A O 1
ATOM 1361 N N . ALA A 1 174 ? -1.103 1.444 -18.245 1.00 75.19 174 ALA A N 1
ATOM 1362 C CA . ALA A 1 174 ? -0.495 2.769 -18.214 1.00 75.19 174 ALA A CA 1
ATOM 1363 C C . ALA A 1 174 ? 1.041 2.723 -18.243 1.00 75.19 174 ALA A C 1
ATOM 1365 O O . ALA A 1 174 ? 1.624 3.639 -18.802 1.00 75.19 174 ALA A O 1
ATOM 1366 N N . LEU A 1 175 ? 1.674 1.670 -17.711 1.00 77.62 175 LEU A N 1
ATOM 1367 C CA . LEU A 1 175 ? 3.127 1.444 -17.780 1.00 77.62 175 LEU A CA 1
ATOM 1368 C C . LEU A 1 175 ? 3.556 0.716 -19.062 1.00 77.62 175 LEU A C 1
ATOM 1370 O O . LEU A 1 175 ? 4.563 1.050 -19.670 1.00 77.62 175 LEU A O 1
ATOM 1374 N N . GLN A 1 176 ? 2.764 -0.243 -19.538 1.00 82.38 176 GLN A N 1
ATOM 1375 C CA . GLN A 1 176 ? 3.058 -0.975 -20.773 1.00 82.38 176 GLN A CA 1
ATOM 1376 C C . GLN A 1 176 ? 3.021 -0.071 -22.008 1.00 82.38 176 GLN A C 1
ATOM 1378 O O . GLN A 1 176 ? 3.772 -0.295 -22.951 1.00 82.38 176 GLN A O 1
ATOM 1383 N N . ALA A 1 177 ? 2.152 0.943 -22.022 1.00 83.19 177 ALA A N 1
ATOM 1384 C CA . ALA A 1 177 ? 2.059 1.882 -23.134 1.00 83.19 177 ALA A CA 1
ATOM 1385 C C . ALA A 1 177 ? 3.348 2.706 -23.362 1.00 83.19 177 ALA A C 1
ATOM 1387 O O . ALA A 1 177 ? 3.818 2.702 -24.499 1.00 83.19 177 ALA A O 1
ATOM 1388 N N . PRO A 1 178 ? 3.930 3.402 -22.363 1.00 83.94 178 PRO A N 1
ATOM 1389 C CA . PRO A 1 178 ? 5.191 4.122 -22.527 1.00 83.94 178 PRO A CA 1
ATOM 1390 C C . PRO A 1 178 ? 6.364 3.180 -22.805 1.00 83.94 178 PRO A C 1
ATOM 1392 O O . PRO A 1 178 ? 7.089 3.447 -23.753 1.00 83.94 178 PRO A O 1
ATOM 1395 N N . ILE A 1 179 ? 6.473 2.038 -22.109 1.00 86.31 179 ILE A N 1
ATOM 1396 C CA . ILE A 1 179 ? 7.512 1.025 -22.381 1.00 86.31 179 ILE A CA 1
ATOM 1397 C C . ILE A 1 179 ? 7.460 0.591 -23.852 1.00 86.31 179 ILE A C 1
ATOM 1399 O O . ILE A 1 179 ? 8.461 0.623 -24.561 1.00 86.31 179 ILE A O 1
ATOM 1403 N N . LYS A 1 180 ? 6.272 0.230 -24.354 1.00 88.31 180 LYS A N 1
ATOM 1404 C CA . LYS A 1 180 ? 6.123 -0.194 -25.749 1.00 88.31 180 LYS A CA 1
ATOM 1405 C C . LYS A 1 180 ? 6.450 0.932 -26.731 1.00 88.31 180 LYS A C 1
ATOM 1407 O O . LYS A 1 180 ? 7.094 0.677 -27.739 1.00 88.31 180 LYS A O 1
ATOM 1412 N N . ARG A 1 181 ? 6.006 2.161 -26.454 1.00 87.12 181 ARG A N 1
ATOM 1413 C CA . ARG A 1 181 ? 6.305 3.319 -27.310 1.00 87.12 181 ARG A CA 1
ATOM 1414 C C . ARG A 1 181 ? 7.801 3.596 -27.378 1.00 87.12 181 ARG A C 1
ATOM 1416 O O . ARG A 1 181 ? 8.285 3.847 -28.473 1.00 87.12 181 ARG A O 1
ATOM 1423 N N . GLU A 1 182 ? 8.495 3.538 -26.245 1.00 86.44 182 GLU A N 1
ATOM 1424 C CA . GLU A 1 182 ? 9.947 3.709 -26.185 1.00 86.44 182 GLU A CA 1
ATOM 1425 C C . GLU A 1 182 ? 10.638 2.622 -27.021 1.00 86.44 182 GLU A C 1
ATOM 1427 O O . GLU A 1 182 ? 11.418 2.942 -27.912 1.00 86.44 182 GLU A O 1
ATOM 1432 N N . ASN A 1 183 ? 10.253 1.352 -26.849 1.00 87.81 183 ASN A N 1
ATOM 1433 C CA . ASN A 1 183 ? 10.793 0.253 -27.651 1.00 87.81 183 ASN A CA 1
ATOM 1434 C C . ASN A 1 183 ? 10.534 0.429 -29.161 1.00 87.81 183 ASN A C 1
ATOM 1436 O O . ASN A 1 183 ? 11.441 0.263 -29.974 1.00 87.81 183 ASN A O 1
ATOM 1440 N N . ASP A 1 184 ? 9.309 0.800 -29.550 1.00 88.56 184 ASP A N 1
ATOM 1441 C CA . ASP A 1 184 ? 8.945 1.029 -30.953 1.00 88.56 184 ASP A CA 1
ATOM 1442 C C . ASP A 1 184 ? 9.719 2.224 -31.558 1.00 88.56 184 ASP A C 1
ATOM 1444 O O . ASP A 1 184 ? 10.008 2.224 -32.756 1.00 88.56 184 ASP A O 1
ATOM 1448 N N . GLN A 1 185 ? 10.050 3.246 -30.758 1.00 87.81 185 GLN A N 1
ATOM 1449 C CA . GLN A 1 185 ? 10.860 4.396 -31.181 1.00 87.81 185 GLN A CA 1
ATOM 1450 C C . GLN A 1 185 ? 12.330 4.015 -31.356 1.00 87.81 185 GLN A C 1
ATOM 1452 O O . GLN A 1 185 ? 12.892 4.278 -32.418 1.00 87.81 185 GLN A O 1
ATOM 1457 N N . ILE A 1 186 ? 12.921 3.335 -30.368 1.00 87.56 186 ILE A N 1
ATOM 1458 C CA . ILE A 1 186 ? 14.310 2.863 -30.436 1.00 87.56 186 ILE A CA 1
ATOM 1459 C C . ILE A 1 186 ? 14.485 1.907 -31.609 1.00 87.56 186 ILE A C 1
ATOM 1461 O O . ILE A 1 186 ? 15.423 2.058 -32.375 1.00 87.56 186 ILE A O 1
ATOM 1465 N N . THR A 1 187 ? 13.567 0.954 -31.792 1.00 87.50 187 THR A N 1
ATOM 1466 C CA . THR A 1 187 ? 13.663 -0.037 -32.875 1.00 87.50 187 THR A CA 1
ATOM 1467 C C . THR A 1 187 ? 13.702 0.640 -34.247 1.00 87.50 187 THR A C 1
ATOM 1469 O O . THR A 1 187 ? 14.446 0.217 -35.126 1.00 87.50 187 THR A O 1
ATOM 1472 N N . LYS A 1 188 ? 12.931 1.720 -34.437 1.00 88.19 188 LYS A N 1
ATOM 1473 C CA . LYS A 1 188 ? 12.980 2.512 -35.673 1.00 88.19 188 LYS A CA 1
ATOM 1474 C C . LYS A 1 188 ? 14.290 3.276 -35.812 1.00 88.19 188 LYS A C 1
ATOM 1476 O O . LYS A 1 188 ? 14.882 3.240 -36.880 1.00 88.19 188 LYS A O 1
ATOM 1481 N N . ALA A 1 189 ? 14.739 3.925 -34.743 1.00 85.19 189 ALA A N 1
ATOM 1482 C CA . ALA A 1 189 ? 15.974 4.698 -34.747 1.00 85.19 189 ALA A CA 1
ATOM 1483 C C . ALA A 1 189 ? 17.213 3.806 -34.979 1.00 85.19 189 ALA A C 1
ATOM 1485 O O . ALA A 1 189 ? 18.113 4.186 -35.719 1.00 85.19 189 ALA A O 1
ATOM 1486 N N . VAL A 1 190 ? 17.225 2.585 -34.429 1.00 85.81 190 VAL A N 1
ATOM 1487 C CA . VAL A 1 190 ? 18.253 1.568 -34.701 1.00 85.81 190 VAL A CA 1
ATOM 1488 C C . VAL A 1 190 ? 18.196 1.118 -36.158 1.00 85.81 190 VAL A C 1
ATOM 1490 O O . VAL A 1 190 ? 19.232 1.080 -36.805 1.00 85.81 190 VAL A O 1
ATOM 1493 N N . ALA A 1 191 ? 17.009 0.853 -36.713 1.00 84.94 191 ALA A N 1
ATOM 1494 C CA . ALA A 1 191 ? 16.881 0.487 -38.126 1.00 84.94 191 ALA A CA 1
ATOM 1495 C C . ALA A 1 191 ? 17.332 1.613 -39.079 1.00 84.94 191 ALA A C 1
ATOM 1497 O O . ALA A 1 191 ? 17.834 1.341 -40.167 1.00 84.94 191 ALA A O 1
ATOM 1498 N N . GLU A 1 192 ? 17.155 2.878 -38.688 1.00 85.00 192 GLU A N 1
ATOM 1499 C CA . GLU A 1 192 ? 17.684 4.034 -39.420 1.00 85.00 192 GLU A CA 1
ATOM 1500 C C . GLU A 1 192 ? 19.213 4.122 -39.321 1.00 85.00 192 GLU A C 1
ATOM 1502 O O . GLU A 1 192 ? 19.855 4.416 -40.327 1.00 85.00 192 GLU A O 1
ATOM 1507 N N . LEU A 1 193 ? 19.793 3.820 -38.153 1.00 83.00 193 LEU A N 1
ATOM 1508 C CA . LEU A 1 193 ? 21.243 3.763 -37.951 1.00 83.00 193 LEU A CA 1
ATOM 1509 C C . LEU A 1 193 ? 21.885 2.612 -38.745 1.00 83.00 193 LEU A C 1
ATOM 1511 O O . LEU A 1 193 ? 22.861 2.837 -39.450 1.00 83.00 193 LEU A O 1
ATOM 1515 N N . GLU A 1 194 ? 21.293 1.413 -38.707 1.00 79.81 194 GLU A N 1
ATOM 1516 C CA . GLU A 1 194 ? 21.726 0.237 -39.483 1.00 79.81 194 GLU A CA 1
ATOM 1517 C C . GLU A 1 194 ? 21.598 0.449 -41.001 1.00 79.81 194 GLU A C 1
ATOM 1519 O O . GLU A 1 194 ? 22.251 -0.228 -41.790 1.00 79.81 194 GLU A O 1
ATOM 1524 N N . ALA A 1 195 ? 20.747 1.371 -41.458 1.00 81.25 195 ALA A N 1
ATOM 1525 C CA . ALA A 1 195 ? 20.631 1.684 -42.881 1.00 81.25 195 ALA A CA 1
ATOM 1526 C C . ALA A 1 195 ? 21.791 2.553 -43.405 1.00 81.25 195 ALA A C 1
ATOM 1528 O O . ALA A 1 195 ? 21.918 2.715 -44.624 1.00 81.25 195 ALA A O 1
ATOM 1529 N N . VAL A 1 196 ? 22.610 3.129 -42.518 1.00 79.50 196 VAL A N 1
ATOM 1530 C CA . VAL A 1 196 ? 23.761 3.959 -42.882 1.00 79.50 196 VAL A CA 1
ATOM 1531 C C . VAL A 1 196 ? 24.990 3.076 -43.069 1.00 79.50 196 VAL A C 1
ATOM 1533 O O . VAL A 1 196 ? 25.443 2.408 -42.149 1.00 79.50 196 VAL A O 1
ATOM 1536 N N . ASP A 1 197 ? 25.560 3.112 -44.271 1.00 77.31 197 ASP A N 1
ATOM 1537 C CA . ASP A 1 197 ? 26.820 2.436 -44.564 1.00 77.31 197 ASP A CA 1
ATOM 1538 C C . ASP A 1 197 ? 28.011 3.272 -44.078 1.00 77.31 197 ASP A C 1
ATOM 1540 O O . ASP A 1 197 ? 28.230 4.392 -44.555 1.00 77.31 197 ASP A O 1
ATOM 1544 N N . TYR A 1 198 ? 28.815 2.711 -43.171 1.00 77.31 198 TYR A N 1
ATOM 1545 C CA . TYR A 1 198 ? 30.092 3.294 -42.760 1.00 77.31 198 TYR A CA 1
ATOM 1546 C C . TYR A 1 198 ? 31.253 2.615 -43.487 1.00 77.31 198 TYR A C 1
ATOM 1548 O O . TYR A 1 198 ? 31.283 1.398 -43.651 1.00 77.31 198 TYR A O 1
ATOM 1556 N N . TYR A 1 199 ? 32.243 3.402 -43.904 1.00 71.69 199 TYR A N 1
ATOM 1557 C CA . TYR A 1 199 ? 33.426 2.898 -44.619 1.00 71.69 199 TYR A CA 1
ATOM 1558 C C . TYR A 1 199 ? 34.656 2.750 -43.709 1.00 71.69 199 TYR A C 1
ATOM 1560 O O . TYR A 1 199 ? 35.643 2.129 -44.099 1.00 71.69 199 TYR A O 1
ATOM 1568 N N . TRP A 1 200 ? 34.591 3.296 -42.490 1.00 73.81 200 TRP A N 1
ATOM 1569 C CA . TRP A 1 200 ? 35.655 3.252 -41.487 1.00 73.81 200 TRP A CA 1
ATOM 1570 C C . TRP A 1 200 ? 35.099 2.798 -40.137 1.00 73.81 200 TRP A C 1
ATOM 1572 O O . TRP A 1 200 ? 34.037 3.249 -39.711 1.00 73.81 200 TRP A O 1
ATOM 1582 N N . ASP A 1 201 ? 35.834 1.922 -39.446 1.00 72.31 201 ASP A N 1
ATOM 1583 C CA . ASP A 1 201 ? 35.405 1.342 -38.161 1.00 72.31 201 ASP A CA 1
ATOM 1584 C C . ASP A 1 201 ? 35.297 2.410 -37.063 1.00 72.31 201 ASP A C 1
ATOM 1586 O O . ASP A 1 201 ? 34.399 2.364 -36.226 1.00 72.31 201 ASP A O 1
ATOM 1590 N N . GLU A 1 202 ? 36.176 3.415 -37.099 1.00 77.31 202 GLU A N 1
ATOM 1591 C CA . GLU A 1 202 ? 36.130 4.554 -36.176 1.00 77.31 202 GLU A CA 1
ATOM 1592 C C . GLU A 1 202 ? 34.870 5.409 -36.371 1.00 77.31 202 GLU A C 1
ATOM 1594 O O . GLU A 1 202 ? 34.277 5.845 -35.383 1.00 77.31 202 GLU A O 1
ATOM 1599 N N . ASP A 1 203 ? 34.416 5.595 -37.615 1.00 77.25 203 ASP A N 1
ATOM 1600 C CA . ASP A 1 203 ? 33.196 6.352 -37.916 1.00 77.25 203 ASP A CA 1
ATOM 1601 C C . ASP A 1 203 ? 31.943 5.592 -37.462 1.00 77.25 203 ASP A C 1
ATOM 1603 O O . ASP A 1 203 ? 31.053 6.189 -36.854 1.00 77.25 203 ASP A O 1
ATOM 1607 N N . ALA A 1 204 ? 31.907 4.271 -37.681 1.00 75.88 204 ALA A N 1
ATOM 1608 C CA . ALA A 1 204 ? 30.816 3.405 -37.231 1.00 75.88 204 ALA A CA 1
ATOM 1609 C C . ALA A 1 204 ? 30.710 3.377 -35.696 1.00 75.88 204 ALA A C 1
ATOM 1611 O O . ALA A 1 204 ? 29.631 3.554 -35.129 1.00 75.88 204 ALA A O 1
ATOM 1612 N N . LYS A 1 205 ? 31.847 3.234 -34.999 1.00 81.00 205 LYS A N 1
ATOM 1613 C CA . LYS A 1 205 ? 31.898 3.270 -33.528 1.00 81.00 205 LYS A CA 1
ATOM 1614 C C . LYS A 1 205 ? 31.505 4.634 -32.973 1.00 81.00 205 LYS A C 1
ATOM 1616 O O . LYS A 1 205 ? 30.703 4.702 -32.050 1.00 81.00 205 LYS A O 1
ATOM 1621 N N . SER A 1 206 ? 32.007 5.717 -33.567 1.00 82.12 206 SER A N 1
ATOM 1622 C CA . SER A 1 206 ? 31.654 7.086 -33.168 1.00 82.12 206 SER A CA 1
ATOM 1623 C C . SER A 1 206 ? 30.161 7.368 -33.352 1.00 82.12 206 SER A C 1
ATOM 1625 O O . SER A 1 206 ? 29.548 8.019 -32.506 1.00 82.12 206 SER A O 1
ATOM 1627 N N . ALA A 1 207 ? 29.551 6.861 -34.427 1.00 81.50 207 ALA A N 1
ATOM 1628 C CA . ALA A 1 207 ? 28.114 6.981 -34.650 1.00 81.50 207 ALA A CA 1
ATOM 1629 C C . ALA A 1 207 ? 27.294 6.170 -33.637 1.00 81.50 207 ALA A C 1
ATOM 1631 O O . ALA A 1 207 ? 26.316 6.692 -33.102 1.00 81.50 207 ALA A O 1
ATOM 1632 N N . LEU A 1 208 ? 27.720 4.945 -33.316 1.00 82.44 208 LEU A N 1
ATOM 1633 C CA . LEU A 1 208 ? 27.088 4.113 -32.292 1.00 82.44 208 LEU A CA 1
ATOM 1634 C C . LEU A 1 208 ? 27.174 4.754 -30.897 1.00 82.44 208 LEU A C 1
ATOM 1636 O O . LEU A 1 208 ? 26.167 4.838 -30.194 1.00 82.44 208 LEU A O 1
ATOM 1640 N N . ASP A 1 209 ? 28.348 5.256 -30.511 1.00 83.56 209 ASP A N 1
ATOM 1641 C CA . ASP A 1 209 ? 28.560 5.908 -29.214 1.00 83.56 209 ASP A CA 1
ATOM 1642 C C . ASP A 1 209 ? 27.735 7.196 -29.089 1.00 83.56 209 ASP A C 1
ATOM 1644 O O . ASP A 1 209 ? 27.115 7.447 -28.051 1.00 83.56 209 ASP A O 1
ATOM 1648 N N . LYS A 1 210 ? 27.661 7.997 -30.163 1.00 85.31 210 LYS A N 1
ATOM 1649 C CA . LYS A 1 210 ? 26.782 9.176 -30.220 1.00 85.31 210 LYS A CA 1
ATOM 1650 C C . LYS A 1 210 ? 25.315 8.790 -30.108 1.00 85.31 210 LYS A C 1
ATOM 1652 O O . LYS A 1 210 ? 24.592 9.411 -29.338 1.00 85.31 210 LYS A O 1
ATOM 1657 N N . PHE A 1 211 ? 24.886 7.747 -30.813 1.00 84.12 211 PHE A N 1
ATOM 1658 C CA . PHE A 1 211 ? 23.507 7.273 -30.765 1.00 84.12 211 PHE A CA 1
ATOM 1659 C C . PHE A 1 211 ? 23.100 6.818 -29.357 1.00 84.12 211 PHE A C 1
ATOM 1661 O O . PHE A 1 211 ? 22.010 7.158 -28.895 1.00 84.12 211 PHE A O 1
ATOM 1668 N N . ILE A 1 212 ? 23.988 6.109 -28.650 1.00 83.19 212 ILE A N 1
ATOM 1669 C CA . ILE A 1 212 ? 23.775 5.704 -27.252 1.00 83.19 212 ILE A CA 1
ATOM 1670 C C . ILE A 1 212 ? 23.693 6.933 -26.332 1.00 83.19 212 ILE A C 1
ATOM 1672 O O . ILE A 1 212 ? 22.845 6.977 -25.443 1.00 83.19 212 ILE A O 1
ATOM 1676 N N . ALA A 1 213 ? 24.546 7.941 -26.539 1.00 82.44 213 ALA A N 1
ATOM 1677 C CA . ALA A 1 213 ? 24.563 9.150 -25.714 1.00 82.44 213 ALA A CA 1
ATOM 1678 C C . ALA A 1 213 ? 23.348 10.070 -25.947 1.00 82.44 213 ALA A C 1
ATOM 1680 O O . ALA A 1 213 ? 22.849 10.682 -25.003 1.00 82.44 213 ALA A O 1
ATOM 1681 N N . GLU A 1 214 ? 22.872 10.176 -27.189 1.00 83.00 214 GLU A N 1
ATOM 1682 C CA . GLU A 1 214 ? 21.754 11.046 -27.580 1.00 83.00 214 GLU A CA 1
ATOM 1683 C C . GLU A 1 214 ? 20.376 10.446 -27.258 1.00 83.00 214 GLU A C 1
ATOM 1685 O O . GLU A 1 214 ? 19.393 11.184 -27.192 1.00 83.00 214 GLU A O 1
ATOM 1690 N N . ASN A 1 215 ? 20.301 9.135 -26.995 1.00 79.19 215 ASN A N 1
ATOM 1691 C CA . ASN A 1 215 ? 19.063 8.432 -26.656 1.00 79.19 215 ASN A CA 1
ATOM 1692 C C . ASN A 1 215 ? 19.132 7.817 -25.247 1.00 79.19 215 ASN A C 1
ATOM 1694 O O . ASN A 1 215 ? 19.209 6.594 -25.116 1.00 79.19 215 ASN A O 1
ATOM 1698 N N . PRO A 1 216 ? 19.095 8.628 -24.171 1.00 75.69 216 PRO A N 1
ATOM 1699 C CA . PRO A 1 216 ? 18.961 8.097 -22.822 1.00 75.69 216 PRO A CA 1
ATOM 1700 C C . PRO A 1 216 ? 17.586 7.440 -22.665 1.00 75.69 216 PRO A C 1
ATOM 1702 O O . PRO A 1 216 ? 16.553 8.068 -22.895 1.00 75.69 216 PRO A O 1
ATOM 1705 N N . LEU A 1 217 ? 17.587 6.168 -22.278 1.00 82.50 217 LEU A N 1
ATOM 1706 C CA . LEU A 1 217 ? 16.385 5.346 -22.161 1.00 82.50 217 LEU A CA 1
ATOM 1707 C C . LEU A 1 217 ? 15.980 5.202 -20.698 1.00 82.50 217 LEU A C 1
ATOM 1709 O O . LEU A 1 217 ? 16.830 5.029 -19.824 1.00 82.50 217 LEU A O 1
ATOM 1713 N N . GLU A 1 218 ? 14.679 5.262 -20.436 1.00 79.81 218 GLU A N 1
ATOM 1714 C CA . GLU A 1 218 ? 14.128 5.166 -19.083 1.00 79.81 218 GLU A CA 1
ATOM 1715 C C . GLU A 1 218 ? 13.782 3.715 -18.719 1.00 79.81 218 GLU A C 1
ATOM 1717 O O . GLU A 1 218 ? 13.971 3.308 -17.571 1.00 79.81 218 GLU A O 1
ATOM 1722 N N . TYR A 1 219 ? 13.314 2.913 -19.686 1.00 80.75 219 TYR A N 1
ATOM 1723 C CA . TYR A 1 219 ? 12.844 1.543 -19.432 1.00 80.75 219 TYR A CA 1
ATOM 1724 C C . TYR A 1 219 ? 13.706 0.442 -20.066 1.00 80.75 219 TYR A C 1
ATOM 1726 O O . TYR A 1 219 ? 13.575 -0.722 -19.681 1.00 80.75 219 TYR A O 1
ATOM 1734 N N . HIS A 1 220 ? 14.580 0.778 -21.017 1.00 81.62 220 HIS A N 1
ATOM 1735 C CA . HIS A 1 220 ? 15.407 -0.185 -21.753 1.00 81.62 220 HIS A CA 1
ATOM 1736 C C . HIS A 1 220 ? 16.898 0.137 -21.620 1.00 81.62 220 HIS A C 1
ATOM 1738 O O . HIS A 1 220 ? 17.282 1.255 -21.296 1.00 81.62 220 HIS A O 1
ATOM 1744 N N . SER A 1 221 ? 17.754 -0.846 -21.897 1.00 78.56 221 SER A N 1
ATOM 1745 C CA . SER A 1 221 ? 19.193 -0.639 -22.060 1.00 78.56 221 SER A CA 1
ATOM 1746 C C . SER A 1 221 ? 19.599 -0.938 -23.500 1.00 78.56 221 SER A C 1
ATOM 1748 O O . SER A 1 221 ? 19.161 -1.926 -24.090 1.00 78.56 221 SER A O 1
ATOM 1750 N N . LEU A 1 222 ? 20.432 -0.068 -24.070 1.00 79.81 222 LEU A N 1
ATOM 1751 C CA . LEU A 1 222 ? 20.942 -0.207 -25.428 1.00 79.81 222 LEU A CA 1
ATOM 1752 C C . LEU A 1 222 ? 22.416 -0.623 -25.383 1.00 79.81 222 LEU A C 1
ATOM 1754 O O . LEU A 1 222 ? 23.223 -0.009 -24.688 1.00 79.81 222 LEU A O 1
ATOM 1758 N N . SER A 1 223 ? 22.771 -1.661 -26.136 1.00 77.56 223 SER A N 1
ATOM 1759 C CA . SER A 1 223 ? 24.160 -2.073 -26.354 1.00 77.56 223 SER A CA 1
ATOM 1760 C C . SER A 1 223 ? 24.326 -2.549 -27.792 1.00 77.56 223 SER A C 1
ATOM 1762 O O . SER A 1 223 ? 23.525 -3.369 -28.242 1.00 77.56 223 SER A O 1
ATOM 1764 N N . GLY A 1 224 ? 25.365 -2.082 -28.483 1.00 75.06 224 GLY A N 1
ATOM 1765 C CA . GLY A 1 224 ? 25.658 -2.460 -29.867 1.00 75.06 224 GLY A CA 1
ATOM 1766 C C . GLY A 1 224 ? 27.099 -2.925 -30.062 1.00 75.06 224 GLY A C 1
ATOM 1767 O O . GLY A 1 224 ? 27.954 -2.746 -29.191 1.00 75.06 224 GLY A O 1
ATOM 1768 N N . LYS A 1 225 ? 27.363 -3.544 -31.215 1.00 74.81 225 LYS A N 1
ATOM 1769 C CA . LYS A 1 225 ? 28.703 -3.880 -31.710 1.00 74.81 225 LYS A CA 1
ATOM 1770 C C . LYS A 1 225 ? 28.745 -3.582 -33.202 1.00 74.81 225 LYS A C 1
ATOM 1772 O O . LYS A 1 225 ? 27.791 -3.927 -33.888 1.00 74.81 225 LYS A O 1
ATOM 1777 N N . THR A 1 226 ? 29.851 -3.014 -33.675 1.00 74.56 226 THR A N 1
ATOM 1778 C CA . THR A 1 226 ? 30.077 -2.834 -35.109 1.00 74.56 226 THR A CA 1
ATOM 1779 C C . THR A 1 226 ? 30.450 -4.166 -35.753 1.00 74.56 226 THR A C 1
ATOM 1781 O O . THR A 1 226 ? 31.238 -4.944 -35.199 1.00 74.56 226 THR A O 1
ATOM 1784 N N . THR A 1 227 ? 29.871 -4.447 -36.915 1.00 70.00 227 THR A N 1
ATOM 1785 C CA . THR A 1 227 ? 30.109 -5.675 -37.679 1.00 70.00 227 THR A CA 1
ATOM 1786 C C . THR A 1 227 ? 30.487 -5.317 -39.110 1.00 70.00 227 THR A C 1
ATOM 1788 O O . THR A 1 227 ? 29.932 -4.398 -39.701 1.00 70.00 227 THR A O 1
ATOM 1791 N N . VAL A 1 228 ? 31.455 -6.035 -39.677 1.00 68.75 228 VAL A N 1
ATOM 1792 C CA . VAL A 1 228 ? 31.895 -5.819 -41.061 1.00 68.75 228 VAL A CA 1
ATOM 1793 C C . VAL A 1 228 ? 31.013 -6.647 -41.996 1.00 68.75 228 VAL A C 1
ATOM 1795 O O . VAL A 1 228 ? 30.949 -7.869 -41.851 1.00 68.75 228 VAL A O 1
ATOM 1798 N N . GLU A 1 229 ? 30.371 -6.002 -42.967 1.00 65.44 229 GLU A N 1
ATOM 1799 C CA . GLU A 1 229 ? 29.578 -6.643 -44.018 1.00 65.44 229 GLU A CA 1
ATOM 1800 C C . GLU A 1 229 ? 30.112 -6.294 -45.416 1.00 65.44 229 GLU A C 1
ATOM 1802 O O . GLU A 1 229 ? 30.481 -5.161 -45.710 1.00 65.44 229 GLU A O 1
ATOM 1807 N N . GLU A 1 230 ? 30.126 -7.265 -46.330 1.00 55.97 230 GLU A N 1
ATOM 1808 C CA . GLU A 1 230 ? 30.467 -7.027 -47.738 1.00 55.97 230 GLU A CA 1
ATOM 1809 C C . GLU A 1 230 ? 29.184 -6.822 -48.558 1.00 55.97 230 GLU A C 1
ATOM 1811 O O . GLU A 1 230 ? 28.409 -7.760 -48.775 1.00 55.97 230 GLU A O 1
ATOM 1816 N N . LYS A 1 231 ? 28.950 -5.598 -49.048 1.00 57.81 231 LYS A N 1
ATOM 1817 C CA . LYS A 1 231 ? 27.823 -5.267 -49.930 1.00 57.81 231 LYS A CA 1
ATOM 1818 C C . LYS A 1 231 ? 28.276 -5.255 -51.390 1.00 57.81 231 LYS A C 1
ATOM 1820 O O . LYS A 1 231 ? 29.320 -4.728 -51.753 1.00 57.81 231 LYS A O 1
ATOM 1825 N N . VAL A 1 232 ? 27.479 -5.848 -52.279 1.00 58.44 232 VAL A N 1
ATOM 1826 C CA . VAL A 1 232 ? 27.754 -5.825 -53.727 1.00 58.44 232 VAL A CA 1
ATOM 1827 C C . VAL A 1 232 ? 27.432 -4.432 -54.273 1.00 58.44 232 VAL A C 1
ATOM 1829 O O . VAL A 1 232 ? 26.289 -3.984 -54.143 1.00 58.44 232 VAL A O 1
ATOM 1832 N N . LYS A 1 233 ? 28.392 -3.770 -54.933 1.00 55.38 233 LYS A N 1
ATOM 1833 C CA . LYS A 1 233 ? 28.175 -2.452 -55.545 1.00 55.38 233 LYS A CA 1
ATOM 1834 C C . LYS A 1 233 ? 27.021 -2.489 -56.541 1.00 55.38 233 LYS A C 1
ATOM 1836 O O . LYS A 1 233 ? 26.915 -3.394 -57.377 1.00 55.38 233 LYS A O 1
ATOM 1841 N N . LYS A 1 234 ? 26.191 -1.442 -56.525 1.00 53.62 234 LYS A N 1
ATOM 1842 C CA . LYS A 1 234 ? 25.261 -1.183 -57.629 1.00 53.62 234 LYS A CA 1
ATOM 1843 C C . LYS A 1 234 ? 26.060 -0.832 -58.884 1.00 53.62 234 LYS A C 1
ATOM 1845 O O . LYS A 1 234 ? 26.910 0.051 -58.868 1.00 53.62 234 LYS A O 1
ATOM 1850 N N . HIS A 1 235 ? 25.759 -1.524 -59.976 1.00 57.22 235 HIS A N 1
ATOM 1851 C CA . HIS A 1 235 ? 26.371 -1.284 -61.279 1.00 57.22 235 HIS A CA 1
ATOM 1852 C C . HIS A 1 235 ? 26.108 0.155 -61.761 1.00 57.22 235 HIS A C 1
ATOM 1854 O O . HIS A 1 235 ? 25.010 0.690 -61.599 1.00 57.22 235 HIS A O 1
ATOM 1860 N N . SER A 1 236 ? 27.107 0.768 -62.399 1.00 51.84 236 SER A N 1
ATOM 1861 C CA . SER A 1 236 ? 27.076 2.169 -62.853 1.00 51.84 236 SER A CA 1
ATOM 1862 C C . SER A 1 236 ? 26.113 2.448 -64.018 1.00 51.84 236 SER A C 1
ATOM 1864 O O . SER A 1 236 ? 25.900 3.603 -64.379 1.00 51.84 236 SER A O 1
ATOM 1866 N N . TYR A 1 237 ? 25.519 1.409 -64.613 1.00 56.72 237 TYR A N 1
ATOM 1867 C CA . TYR A 1 237 ? 24.583 1.502 -65.736 1.00 56.72 237 TYR A CA 1
ATOM 1868 C C . TYR A 1 237 ? 23.205 0.935 -65.382 1.00 56.72 237 TYR A C 1
ATOM 1870 O O . TYR A 1 237 ? 23.068 0.114 -64.486 1.00 56.72 237 TYR A O 1
ATOM 1878 N N . GLN A 1 238 ? 22.156 1.340 -66.096 1.00 47.34 238 GLN A N 1
ATOM 1879 C CA . GLN A 1 238 ? 20.797 0.841 -65.866 1.00 47.34 238 GLN A CA 1
ATOM 1880 C C . GLN A 1 238 ? 20.553 -0.428 -66.711 1.00 47.34 238 GLN A C 1
ATOM 1882 O O . GLN A 1 238 ? 20.547 -0.356 -67.938 1.00 47.34 238 GLN A O 1
ATOM 1887 N N . GLY A 1 239 ? 20.381 -1.602 -66.085 1.00 58.47 239 GLY A N 1
ATOM 1888 C CA . GLY A 1 239 ? 20.106 -2.874 -66.781 1.00 58.47 239 GLY A CA 1
ATOM 1889 C C . GLY A 1 239 ? 20.635 -4.119 -66.054 1.00 58.47 239 GLY A C 1
ATOM 1890 O O . GLY A 1 239 ? 21.321 -4.006 -65.046 1.00 58.47 239 GLY A O 1
ATOM 1891 N N . ARG A 1 240 ? 20.307 -5.325 -66.548 1.00 56.09 240 ARG A N 1
ATOM 1892 C CA . ARG A 1 240 ? 20.779 -6.597 -65.959 1.00 56.09 240 ARG A CA 1
ATOM 1893 C C . ARG A 1 240 ? 22.290 -6.784 -66.215 1.00 56.09 240 ARG A C 1
ATOM 1895 O O . ARG A 1 240 ? 22.707 -6.558 -67.353 1.00 56.09 240 ARG A O 1
ATOM 1902 N N . PRO A 1 241 ? 23.074 -7.269 -65.227 1.00 56.97 241 PRO A N 1
ATOM 1903 C CA . PRO A 1 241 ? 24.504 -7.529 -65.387 1.00 56.97 241 PRO A CA 1
ATOM 1904 C C . PRO A 1 241 ? 24.814 -8.432 -66.583 1.00 56.97 241 PRO A C 1
ATOM 1906 O O . PRO A 1 241 ? 24.088 -9.400 -66.848 1.00 56.97 241 PRO A O 1
ATOM 1909 N N . ARG A 1 242 ? 25.909 -8.143 -67.293 1.00 60.44 242 ARG A N 1
ATOM 1910 C CA . ARG A 1 242 ? 26.378 -8.981 -68.407 1.00 60.44 242 ARG A CA 1
ATOM 1911 C C . ARG A 1 242 ? 26.857 -10.334 -67.871 1.00 60.44 242 ARG A C 1
ATOM 1913 O O . ARG A 1 242 ? 27.401 -10.424 -66.777 1.00 60.44 242 ARG A O 1
ATOM 1920 N N . LYS A 1 243 ? 26.677 -11.402 -68.657 1.00 49.44 243 LYS A N 1
ATOM 1921 C CA . LYS A 1 243 ? 26.834 -12.808 -68.221 1.00 49.44 243 LYS A CA 1
ATOM 1922 C C . LYS A 1 243 ? 28.227 -13.173 -67.648 1.00 49.44 243 LYS A C 1
ATOM 1924 O O . LYS A 1 243 ? 28.317 -14.201 -66.994 1.00 49.44 243 LYS A O 1
ATOM 1929 N N . ASN A 1 244 ? 29.255 -12.333 -67.834 1.00 53.38 244 ASN A N 1
ATOM 1930 C CA . ASN A 1 244 ? 30.641 -12.550 -67.384 1.00 53.38 244 ASN A CA 1
ATOM 1931 C C . ASN A 1 244 ? 31.258 -11.333 -66.643 1.00 53.38 244 ASN A C 1
ATOM 1933 O O . ASN A 1 244 ? 32.468 -11.136 -66.704 1.00 53.38 244 ASN A O 1
ATOM 1937 N N . GLU A 1 245 ? 30.459 -10.474 -66.002 1.00 54.72 245 GLU A N 1
ATOM 1938 C CA . GLU A 1 245 ? 30.968 -9.292 -65.280 1.00 54.72 245 GLU A CA 1
ATOM 1939 C C . GLU A 1 245 ? 31.283 -9.629 -63.810 1.00 54.72 245 GLU A C 1
ATOM 1941 O O . GLU A 1 245 ? 30.425 -10.144 -63.085 1.00 54.72 245 GLU A O 1
ATOM 1946 N N . THR A 1 246 ? 32.521 -9.375 -63.372 1.00 51.88 246 THR A N 1
ATOM 1947 C CA . THR A 1 246 ? 32.953 -9.583 -61.982 1.00 51.88 246 THR A CA 1
ATOM 1948 C C . THR A 1 246 ? 32.269 -8.554 -61.087 1.00 51.88 246 THR A C 1
ATOM 1950 O O . THR A 1 246 ? 32.385 -7.354 -61.317 1.00 51.88 246 THR A O 1
ATOM 1953 N N . LYS A 1 247 ? 31.529 -9.022 -60.077 1.00 54.34 247 LYS A N 1
ATOM 1954 C CA . LYS A 1 247 ? 30.824 -8.154 -59.128 1.00 54.34 247 LYS A CA 1
ATOM 1955 C C . LYS A 1 247 ? 31.846 -7.427 -58.253 1.00 54.34 247 LYS A C 1
ATOM 1957 O O . LYS A 1 247 ? 32.570 -8.083 -57.511 1.00 54.34 247 LYS A O 1
ATOM 1962 N N . GLU A 1 248 ? 31.891 -6.100 -58.328 1.00 53.00 248 GLU A N 1
ATOM 1963 C CA . GLU A 1 248 ? 32.625 -5.299 -57.347 1.00 53.00 248 GLU A CA 1
ATOM 1964 C C . GLU A 1 248 ? 31.887 -5.362 -56.003 1.00 53.00 248 GLU A C 1
ATOM 1966 O O . GLU A 1 248 ? 30.678 -5.132 -55.940 1.00 53.00 248 GLU A O 1
ATOM 1971 N N . VAL A 1 249 ? 32.608 -5.713 -54.942 1.00 51.09 249 VAL A N 1
ATOM 1972 C CA . VAL A 1 249 ? 32.122 -5.682 -53.558 1.00 51.09 249 VAL A CA 1
ATOM 1973 C C . VAL A 1 249 ? 32.722 -4.467 -52.855 1.00 51.09 249 VAL A C 1
ATOM 1975 O O . VAL A 1 249 ? 33.890 -4.141 -53.065 1.00 51.09 249 VAL A O 1
ATOM 1978 N N . GLU A 1 250 ? 31.913 -3.775 -52.063 1.00 50.34 250 GLU A N 1
ATOM 1979 C CA . GLU A 1 250 ? 32.338 -2.761 -51.102 1.00 50.34 250 GLU A CA 1
ATOM 1980 C C . GLU A 1 250 ? 32.218 -3.357 -49.704 1.00 50.34 250 GLU A C 1
ATOM 1982 O O . GLU A 1 250 ? 31.200 -3.950 -49.347 1.00 50.34 250 GLU A O 1
ATOM 1987 N N . THR A 1 251 ? 33.283 -3.230 -48.921 1.00 52.25 251 THR A N 1
ATOM 1988 C CA . THR A 1 251 ? 33.257 -3.560 -47.500 1.00 52.25 251 THR A CA 1
ATOM 1989 C C . THR A 1 251 ? 32.663 -2.369 -46.759 1.00 52.25 251 THR A C 1
ATOM 1991 O O . THR A 1 251 ? 33.247 -1.286 -46.772 1.00 52.25 251 THR A O 1
ATOM 1994 N N . CYS A 1 252 ? 31.513 -2.577 -46.130 1.00 45.78 252 CYS A N 1
ATOM 1995 C CA . CYS A 1 252 ? 30.855 -1.615 -45.258 1.00 45.78 252 CYS A CA 1
ATOM 1996 C C . CYS A 1 252 ? 30.881 -2.135 -43.816 1.00 45.78 252 CYS A C 1
ATOM 1998 O O . CYS A 1 252 ? 31.041 -3.328 -43.556 1.00 45.78 252 CYS A O 1
ATOM 2000 N N . ILE A 1 253 ? 30.737 -1.229 -42.863 1.00 57.25 253 ILE A N 1
ATOM 2001 C CA . ILE A 1 253 ? 30.635 -1.528 -41.437 1.00 57.25 253 ILE A CA 1
ATOM 2002 C C . ILE A 1 253 ? 29.266 -1.032 -40.979 1.00 57.25 253 ILE A C 1
ATOM 2004 O O . ILE A 1 253 ? 28.862 0.069 -41.358 1.00 57.25 253 ILE A O 1
ATOM 2008 N N . MET A 1 254 ? 28.565 -1.868 -40.214 1.00 51.78 254 MET A N 1
ATOM 2009 C CA . MET A 1 254 ? 27.217 -1.639 -39.681 1.00 51.78 254 MET A CA 1
ATOM 2010 C C . MET A 1 254 ? 27.258 -1.675 -38.155 1.00 51.78 254 MET A C 1
ATOM 2012 O O . MET A 1 254 ? 27.980 -2.550 -37.615 1.00 51.78 254 MET A O 1
#

Radius of gyration: 35.84 Å; chains: 1; bounding box: 70×55×102 Å

Foldseek 3Di:
DDPDLPLDAEDEDDDDDDDPPDPFPKDKDWDWDDDPVDIHIYIYIDGPPDDPVNVVLVVVQVVQVSCVVSVNNPDEAEDEQVCPDPVNQVVQCDDPVTDRHHYDYDNDPPDPVVVVVVVVCVVCVVQKDWPQFPDPDPPGWTKIKHWDWDDDPNHIDIDIDIDTPVVCVVVVVVVVVVVVVLVVVVVVVVVVLVVDWAQDPVVNVVSVVVVQVVDDDDNDHDDDDKDKDKAFDDDPDPDDDDPDDDTDIGITID

Sequence (254 aa):
MFSAITIPCARIKSCHDLDPGFKLNILMMFGLANTNKEVLVGGEILNGNTSDKTWNNAFIQNIRKTLCQAGIEDIIYTSDSSFVTEDKLTLAKGDDKAPKTIFISRLPGNFNLEEELKLSALSAPEAWVQVGTLHDKKNAAIYKIQSLTDFLYDIPYRFIVCHSNHLDGRKLKALQAPIKRENDQITKAVAELEAVDYYWDEDAKSALDKFIAENPLEYHSLSGKTTVEEKVKKHSYQGRPRKNETKEVETCIM

Organism: NCBI:txid1121919